Protein AF-A0A3P3VV43-F1 (afdb_monomer)

Foldseek 3Di:
DDAPCNPPLNVQVVVVLVPDDPVVNVLVCVQCVPPDPVLSNCVRPVVLVVLCRAFFVHSDPVVSVLSVVCPQLQVVLLVQLLCLLVVLVVVVVVVDDLLVSLQVLLVSLLVSLVVSLVVDDPLVLVLQLVLQCVVDVVVVQDHSSHGDPVSQQVVQDDPNDGDSVVSSVVSSGDCDGLLSVLVSSCVRVNDVCVVVCVRGVNCPPPD

Solvent-accessible surface area (backbone atoms only — not comparable to full-atom values): 11284 Å² total; per-residue (Å²): 132,86,55,82,52,71,41,78,92,30,50,68,44,40,54,57,50,70,70,43,55,75,67,59,34,50,50,50,51,64,60,47,67,82,58,50,72,67,55,56,48,43,35,51,73,68,54,37,51,58,39,35,70,59,49,35,62,64,70,49,64,67,60,44,52,52,50,60,73,61,56,61,59,60,58,54,50,37,54,56,27,44,50,41,46,56,53,47,53,52,41,48,76,71,70,52,52,57,64,60,44,20,53,53,37,34,51,49,39,40,50,56,44,49,64,54,50,75,76,42,58,66,78,61,42,52,55,51,30,53,57,21,29,66,71,10,34,79,68,69,22,36,33,58,78,32,65,35,66,70,19,48,50,63,72,42,40,56,97,89,46,68,46,32,66,56,44,41,54,56,32,24,51,58,70,61,58,63,39,50,43,30,31,54,49,32,77,74,69,35,78,83,44,46,69,60,28,55,33,44,54,16,49,88,67,60,129

Sequence (207 aa):
MSSKLDNVVYVTLKGKVNQLDNVLRSQFLDDFANASDDVLKKLQNDNLFDVWKNDIRSSNIDELIEFKSKGNLRSDYVNTVDAIGNKAIELQGLGKTDAEIAEVVSNLRRQTTIDFKIATPDDMLDLIFEFNDIRYTQTGLGDKWGLTWQGALKKYTTNGVTDYQKIIQVSSTPLGDKQRLGKALYDLLGTKTLPVLQKYRMTSLIN

Nearest PDB structures (foldseek):
  7w78-assembly1_B  TM=2.581E-01  e=3.056E+00  Corynebacterium diphtheriae NCTC 13129

Organism: NCBI:txid2488728

Secondary structure (DSSP, 8-state):
---GGGSGGGHHHHHHHHTS-HHHHHHHHHHTTT--HHHHHHHHHSSHHHHHHHT---S-HHHHHHHHHT--HHHHHHHHHHHHHHHHHHHHHTT--HHHHHHHHHHHHHHHHHHHHHTS-HHHHHHHHHHHIIIIITTTSEETTEE-HHHHHHHHEETTEE-HHHHHHHHT----SHHHHHHHHHHHH-GGGHHHHHHTT--TT--
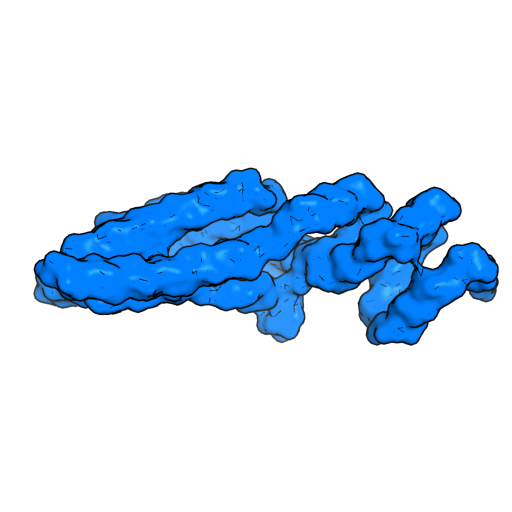
pLDDT: mean 94.14, std 5.67, range [45.38, 98.69]

Radius of gyration: 21.6 Å; Cα contacts (8 Å, |Δi|>4): 218; chains: 1; bounding box: 48×35×64 Å

Structure (mmCIF, N/CA/C/O backbone):
data_AF-A0A3P3VV43-F1
#
_entry.id   AF-A0A3P3VV43-F1
#
loop_
_atom_site.group_PDB
_atom_site.id
_atom_site.type_symbol
_atom_site.label_atom_id
_atom_site.label_alt_id
_atom_site.label_comp_id
_atom_site.label_asym_id
_atom_site.label_entity_id
_atom_site.label_seq_id
_atom_site.pdbx_PDB_ins_code
_atom_site.Cartn_x
_atom_site.Cartn_y
_atom_site.Cartn_z
_atom_site.occupancy
_atom_site.B_iso_or_equiv
_atom_site.auth_seq_id
_atom_site.auth_comp_id
_atom_site.auth_asym_id
_atom_site.auth_atom_id
_atom_site.pdbx_PDB_model_num
ATOM 1 N N . MET A 1 1 ? 15.115 2.250 -38.451 1.00 45.38 1 MET A N 1
ATOM 2 C CA . MET A 1 1 ? 16.307 1.986 -37.616 1.00 45.38 1 MET A CA 1
ATOM 3 C C . MET A 1 1 ? 16.144 0.614 -36.997 1.00 45.38 1 MET A C 1
ATOM 5 O O . MET A 1 1 ? 15.051 0.329 -36.525 1.00 45.38 1 MET A O 1
ATOM 9 N N . SER A 1 2 ? 17.173 -0.230 -37.056 1.00 58.81 2 SER A N 1
ATOM 10 C CA . SER A 1 2 ? 17.167 -1.512 -36.345 1.00 58.81 2 SER A CA 1
ATOM 11 C C . SER A 1 2 ? 17.336 -1.237 -34.851 1.00 58.81 2 SER A C 1
ATOM 13 O O . SER A 1 2 ? 18.205 -0.456 -34.464 1.00 58.81 2 SER A O 1
ATOM 15 N N . SER A 1 3 ? 16.463 -1.807 -34.025 1.00 75.50 3 SER A N 1
ATOM 16 C CA . SER A 1 3 ? 16.583 -1.728 -32.569 1.00 75.50 3 SER A CA 1
ATOM 17 C C . SER A 1 3 ? 17.766 -2.583 -32.118 1.00 75.50 3 SER A C 1
ATOM 19 O O . SER A 1 3 ? 17.999 -3.645 -32.688 1.00 75.50 3 SER A O 1
ATOM 21 N N . LYS A 1 4 ? 18.469 -2.200 -31.042 1.00 81.81 4 LYS A N 1
ATOM 22 C CA . LYS A 1 4 ? 19.454 -3.092 -30.394 1.00 81.81 4 LYS A CA 1
ATOM 23 C C . LYS A 1 4 ? 18.854 -4.463 -30.044 1.00 81.81 4 LYS A C 1
ATOM 25 O O . LYS A 1 4 ? 19.559 -5.466 -30.078 1.00 81.81 4 LYS A O 1
ATOM 30 N N . LEU A 1 5 ? 17.545 -4.517 -29.785 1.00 87.19 5 LEU A N 1
ATOM 31 C CA . LEU A 1 5 ? 16.799 -5.752 -29.529 1.00 87.19 5 LEU A CA 1
ATOM 32 C C . LEU A 1 5 ? 16.700 -6.680 -30.753 1.00 87.19 5 LEU A C 1
ATOM 34 O O . LEU A 1 5 ? 16.341 -7.842 -30.594 1.00 87.19 5 LEU A O 1
ATOM 38 N N . ASP A 1 6 ? 16.994 -6.199 -31.966 1.00 84.56 6 ASP A N 1
ATOM 39 C CA . ASP A 1 6 ? 17.007 -7.022 -33.182 1.00 84.56 6 ASP A CA 1
ATOM 40 C C . ASP A 1 6 ? 18.209 -7.975 -33.240 1.00 84.56 6 ASP A C 1
ATOM 42 O O . ASP A 1 6 ? 18.220 -8.890 -34.064 1.00 84.56 6 ASP A O 1
ATOM 46 N N . ASN A 1 7 ? 19.197 -7.805 -32.354 1.00 85.69 7 ASN A N 1
ATOM 47 C CA . ASN A 1 7 ? 20.288 -8.756 -32.196 1.00 85.69 7 ASN A CA 1
ATOM 48 C C . ASN A 1 7 ? 19.756 -10.109 -31.680 1.00 85.69 7 ASN A C 1
ATOM 50 O O . ASN A 1 7 ? 18.987 -10.167 -30.719 1.00 85.69 7 ASN A O 1
ATOM 54 N N . VAL A 1 8 ? 20.212 -11.209 -32.293 1.00 84.31 8 VAL A N 1
ATOM 55 C CA . VAL A 1 8 ? 19.797 -12.588 -31.977 1.00 84.31 8 VAL A CA 1
ATOM 56 C C . VAL A 1 8 ? 20.000 -12.971 -30.503 1.00 84.31 8 VAL A C 1
ATOM 58 O O . VAL A 1 8 ? 19.278 -13.811 -29.973 1.00 84.31 8 VAL A O 1
ATOM 61 N N . VAL A 1 9 ? 20.938 -12.324 -29.808 1.00 88.12 9 VAL A N 1
ATOM 62 C CA . VAL A 1 9 ? 21.202 -12.562 -28.379 1.00 88.12 9 VAL A CA 1
ATOM 63 C C . VAL A 1 9 ? 20.033 -12.101 -27.485 1.00 88.12 9 VAL A C 1
ATOM 65 O O . VAL A 1 9 ? 19.871 -12.610 -26.374 1.00 88.12 9 VAL A O 1
ATOM 68 N N . TYR A 1 10 ? 19.175 -11.197 -27.976 1.00 90.12 10 TYR A N 1
ATOM 69 C CA . TYR A 1 10 ? 18.049 -10.610 -27.236 1.00 90.12 10 TYR A CA 1
ATOM 70 C C . TYR A 1 10 ? 16.671 -11.106 -27.687 1.00 90.12 10 TYR A C 1
ATOM 72 O O . TYR A 1 10 ? 15.663 -10.451 -27.418 1.00 90.12 10 TYR A O 1
ATOM 80 N N . VAL A 1 11 ? 16.591 -12.255 -28.369 1.00 89.50 11 VAL A N 1
ATOM 81 C CA . VAL A 1 11 ? 15.324 -12.790 -28.906 1.00 89.50 11 VAL A CA 1
ATOM 82 C C . VAL A 1 11 ? 14.250 -12.944 -27.824 1.00 89.50 11 VAL A C 1
ATOM 84 O O . VAL A 1 11 ? 13.100 -12.571 -28.059 1.00 89.50 11 VAL A O 1
ATOM 87 N N . THR A 1 12 ? 14.607 -13.420 -26.627 1.00 90.75 12 THR A N 1
ATOM 88 C CA . THR A 1 12 ? 13.648 -13.587 -25.521 1.00 90.75 12 THR A CA 1
ATOM 89 C C . THR A 1 12 ? 13.141 -12.237 -25.015 1.00 90.75 12 THR A C 1
ATOM 91 O O . THR A 1 12 ? 11.931 -12.046 -24.879 1.00 90.75 12 THR A O 1
ATOM 94 N N . LEU A 1 13 ? 14.039 -11.274 -24.783 1.00 92.94 13 LEU A N 1
ATOM 95 C CA . LEU A 1 13 ? 13.666 -9.928 -24.345 1.00 92.94 13 LEU A CA 1
ATOM 96 C C . LEU A 1 13 ? 12.813 -9.214 -25.401 1.00 92.94 13 LEU A C 1
ATOM 98 O O . LEU A 1 13 ? 11.766 -8.663 -25.072 1.00 92.94 13 LEU A O 1
ATOM 102 N N . LYS A 1 14 ? 13.198 -9.291 -26.680 1.00 93.19 14 LYS A N 1
ATOM 103 C CA . LYS A 1 14 ? 12.417 -8.759 -27.805 1.00 93.19 14 LYS A CA 1
ATOM 104 C C . LYS A 1 14 ? 11.024 -9.383 -27.869 1.00 93.19 14 LYS A C 1
ATOM 106 O O . LYS A 1 14 ? 10.047 -8.664 -28.070 1.00 93.19 14 LYS A O 1
ATOM 111 N N . GLY A 1 15 ? 10.924 -10.698 -27.671 1.00 93.25 15 GLY A N 1
ATOM 112 C CA . GLY A 1 15 ? 9.650 -11.409 -27.588 1.00 93.25 15 GLY A CA 1
ATOM 113 C C . GLY A 1 15 ? 8.742 -10.833 -26.501 1.00 93.25 15 GLY A C 1
ATOM 114 O O . GLY A 1 15 ? 7.600 -10.480 -26.792 1.00 93.25 15 GLY A O 1
ATOM 115 N N . LYS A 1 16 ? 9.269 -10.648 -25.283 1.00 94.81 16 LYS A N 1
ATOM 116 C CA . LYS A 1 16 ? 8.532 -10.037 -24.165 1.00 94.81 16 LYS A CA 1
ATOM 117 C C . LYS A 1 16 ? 8.111 -8.588 -24.454 1.00 94.81 16 LYS A C 1
ATOM 119 O O . LYS A 1 16 ? 6.967 -8.223 -24.200 1.00 94.81 16 LYS A O 1
ATOM 124 N N . VAL A 1 17 ? 8.997 -7.771 -25.029 1.00 94.69 17 VAL A N 1
ATOM 125 C CA . VAL A 1 17 ? 8.708 -6.367 -25.387 1.00 94.69 17 VAL A CA 1
ATOM 126 C C . VAL A 1 17 ? 7.611 -6.266 -26.450 1.00 94.69 17 VAL A C 1
ATOM 128 O O . VAL A 1 17 ? 6.751 -5.394 -26.367 1.00 94.69 17 VAL A O 1
ATOM 131 N N . ASN A 1 18 ? 7.596 -7.170 -27.431 1.00 94.12 18 ASN A N 1
ATOM 132 C CA . ASN A 1 18 ? 6.575 -7.185 -28.482 1.00 94.12 18 ASN A CA 1
ATOM 133 C C . ASN A 1 18 ? 5.175 -7.569 -27.976 1.00 94.12 18 ASN A C 1
ATOM 135 O O . ASN A 1 18 ? 4.200 -7.314 -28.676 1.00 94.12 18 ASN A O 1
ATOM 139 N N . GLN A 1 19 ? 5.074 -8.172 -26.789 1.00 95.38 19 GLN A N 1
ATOM 140 C CA . GLN A 1 19 ? 3.803 -8.508 -26.137 1.00 95.38 19 GLN A CA 1
ATOM 141 C C . GLN A 1 19 ? 3.255 -7.370 -25.261 1.00 95.38 19 GLN A C 1
ATOM 143 O O . GLN A 1 19 ? 2.167 -7.503 -24.703 1.00 95.38 19 GLN A O 1
ATOM 148 N N . LEU A 1 20 ? 4.002 -6.275 -25.086 1.00 95.44 20 LEU A N 1
ATOM 149 C CA . LEU A 1 20 ? 3.524 -5.104 -24.354 1.00 95.44 20 LEU A CA 1
ATOM 150 C C . LEU A 1 20 ? 2.473 -4.344 -25.171 1.00 95.44 20 LEU A C 1
ATOM 152 O O . LEU A 1 20 ? 2.555 -4.275 -26.399 1.00 95.44 20 LEU A O 1
ATOM 156 N N . ASP A 1 21 ? 1.524 -3.715 -24.477 1.00 95.25 21 ASP A N 1
ATOM 157 C CA . ASP A 1 21 ? 0.682 -2.689 -25.090 1.00 95.25 21 ASP A CA 1
ATOM 158 C C . ASP A 1 21 ? 1.521 -1.476 -25.535 1.00 95.25 21 ASP A C 1
ATOM 160 O O . ASP A 1 21 ? 2.690 -1.327 -25.170 1.00 95.25 21 ASP A O 1
ATOM 164 N N . ASN A 1 22 ? 0.924 -0.587 -26.331 1.00 94.69 22 ASN A N 1
ATOM 165 C CA . ASN A 1 22 ? 1.636 0.562 -26.895 1.00 94.69 22 ASN A CA 1
ATOM 166 C C . ASN A 1 22 ? 2.236 1.490 -25.826 1.00 94.69 22 ASN A C 1
ATOM 168 O O . ASN A 1 22 ? 3.306 2.056 -26.050 1.00 94.69 22 ASN A O 1
ATOM 172 N N . VAL A 1 23 ? 1.574 1.639 -24.674 1.00 91.88 23 VAL A N 1
ATOM 173 C CA . VAL A 1 23 ? 2.017 2.535 -23.601 1.00 91.88 23 VAL A CA 1
ATOM 174 C C . VAL A 1 23 ? 3.253 1.954 -22.927 1.00 91.88 23 VAL A C 1
ATOM 176 O O . VAL A 1 23 ? 4.295 2.607 -22.879 1.00 91.88 23 VAL A O 1
ATOM 179 N N . LEU A 1 24 ? 3.171 0.710 -22.457 1.00 94.19 24 LEU A N 1
ATOM 180 C CA . LEU A 1 24 ? 4.295 0.032 -21.819 1.00 94.19 24 LEU A CA 1
ATOM 181 C C . LEU A 1 24 ? 5.449 -0.166 -22.800 1.00 94.19 24 LEU A C 1
ATOM 183 O O . LEU A 1 24 ? 6.605 0.014 -22.429 1.00 94.19 24 LEU A O 1
ATOM 187 N N . ARG A 1 25 ? 5.163 -0.480 -24.065 1.00 95.69 25 ARG A N 1
ATOM 188 C CA . ARG A 1 25 ? 6.204 -0.629 -25.081 1.00 95.69 25 ARG A CA 1
ATOM 189 C C . ARG A 1 25 ? 6.976 0.669 -25.293 1.00 95.69 25 ARG A C 1
ATOM 191 O O . ARG A 1 25 ? 8.201 0.617 -25.324 1.00 95.69 25 ARG A O 1
ATOM 198 N N . SER A 1 26 ? 6.289 1.809 -25.410 1.00 94.69 26 SER A N 1
ATOM 199 C CA . SER A 1 26 ? 6.957 3.112 -25.532 1.00 94.69 26 SER A CA 1
ATOM 200 C C . SER A 1 26 ? 7.837 3.384 -24.317 1.00 94.69 26 SER A C 1
ATOM 202 O O . SER A 1 26 ? 9.017 3.667 -24.473 1.00 94.69 26 SER A O 1
ATOM 204 N N . GLN A 1 27 ? 7.297 3.189 -23.110 1.00 94.94 27 GLN A N 1
ATOM 205 C CA . GLN A 1 27 ? 8.053 3.386 -21.873 1.00 94.94 27 GLN A CA 1
ATOM 206 C C . GLN A 1 27 ? 9.301 2.506 -21.812 1.00 94.94 27 GLN A C 1
ATOM 208 O O . GLN A 1 27 ? 10.357 2.992 -21.436 1.00 94.94 27 GLN A O 1
ATOM 213 N N . PHE A 1 28 ? 9.205 1.232 -22.205 1.00 96.25 28 PHE A N 1
ATOM 214 C CA . PHE A 1 28 ? 10.363 0.339 -22.230 1.00 96.25 28 PHE A CA 1
ATOM 215 C C . PHE A 1 28 ? 11.447 0.851 -23.180 1.00 96.25 28 PHE A C 1
ATOM 217 O O . PHE A 1 28 ? 12.628 0.866 -22.838 1.00 96.25 28 PHE A O 1
ATOM 224 N N . LEU A 1 29 ? 11.047 1.239 -24.394 1.00 94.38 29 LEU A N 1
ATOM 225 C CA . LEU A 1 29 ? 11.978 1.715 -25.411 1.00 94.38 29 LEU A CA 1
ATOM 226 C C . LEU A 1 29 ? 12.650 3.023 -24.989 1.00 94.38 29 LEU A C 1
ATOM 228 O O . LEU A 1 29 ? 13.838 3.178 -25.252 1.00 94.38 29 LEU A O 1
ATOM 232 N N . ASP A 1 30 ? 11.925 3.903 -24.301 1.00 94.50 30 ASP A N 1
ATOM 233 C CA . ASP A 1 30 ? 12.466 5.148 -23.756 1.00 94.50 30 ASP A CA 1
ATOM 234 C C . ASP A 1 30 ? 13.424 4.874 -22.585 1.00 94.50 30 ASP A C 1
ATOM 236 O O . ASP A 1 30 ? 14.562 5.346 -22.590 1.00 94.50 30 ASP A O 1
ATOM 240 N N . ASP A 1 31 ? 13.001 4.057 -21.614 1.00 95.06 31 ASP A N 1
ATOM 241 C CA . ASP A 1 31 ? 13.770 3.741 -20.404 1.00 95.06 31 ASP A CA 1
ATOM 242 C C . ASP A 1 31 ? 15.108 3.048 -20.745 1.00 95.06 31 ASP A C 1
ATOM 244 O O . ASP A 1 31 ? 16.122 3.286 -20.086 1.00 95.06 31 ASP A O 1
ATOM 248 N N . PHE A 1 32 ? 15.135 2.219 -21.797 1.00 94.44 32 PHE A N 1
ATOM 249 C CA . PHE A 1 32 ? 16.303 1.419 -22.191 1.00 94.44 32 PHE A CA 1
ATOM 250 C C . PHE A 1 32 ? 16.923 1.812 -23.542 1.00 94.44 32 PHE A C 1
ATOM 252 O O . PHE A 1 32 ? 17.750 1.062 -24.068 1.00 94.44 32 PHE A O 1
ATOM 259 N N . ALA A 1 33 ? 16.602 2.992 -24.090 1.00 91.81 33 ALA A N 1
ATOM 260 C CA . ALA A 1 33 ? 17.102 3.460 -25.393 1.00 91.81 33 ALA A CA 1
ATOM 261 C C . ALA A 1 33 ? 18.636 3.372 -25.522 1.00 91.81 33 ALA A C 1
ATOM 263 O O . ALA A 1 33 ? 19.170 2.965 -26.556 1.00 91.81 33 ALA A O 1
ATOM 264 N N . ASN A 1 34 ? 19.342 3.707 -24.437 1.00 89.38 34 ASN A N 1
ATOM 265 C CA . ASN A 1 34 ? 20.803 3.749 -24.368 1.00 89.38 34 ASN A CA 1
ATOM 266 C C . ASN A 1 34 ? 21.405 2.637 -23.498 1.00 89.38 34 ASN A C 1
ATOM 268 O O . ASN A 1 34 ? 22.576 2.715 -23.128 1.00 89.38 34 ASN A O 1
ATOM 272 N N . ALA A 1 35 ? 20.631 1.598 -23.168 1.00 92.44 35 ALA A N 1
ATOM 273 C CA . ALA A 1 35 ? 21.111 0.499 -22.340 1.00 92.44 35 ALA A CA 1
ATOM 274 C C . ALA A 1 35 ? 22.348 -0.181 -22.957 1.00 92.44 35 ALA A C 1
ATOM 276 O O . ALA A 1 35 ? 22.466 -0.330 -24.184 1.00 92.44 35 ALA A O 1
ATOM 277 N N . SER A 1 36 ? 23.279 -0.589 -22.093 1.00 92.31 36 SER A N 1
ATOM 278 C CA . SER A 1 36 ? 24.417 -1.416 -22.489 1.00 92.31 36 SER A CA 1
ATOM 279 C C . SER A 1 36 ? 23.974 -2.855 -22.751 1.00 92.31 36 SER A C 1
ATOM 281 O O . SER A 1 36 ? 22.926 -3.305 -22.280 1.00 92.31 36 SER A O 1
ATOM 283 N N . ASP A 1 37 ? 24.803 -3.602 -23.473 1.00 91.19 37 ASP A N 1
ATOM 284 C CA . ASP A 1 37 ? 24.526 -5.004 -23.774 1.00 91.19 37 ASP A CA 1
ATOM 285 C C . ASP A 1 37 ? 24.388 -5.858 -22.506 1.00 91.19 37 ASP A C 1
ATOM 287 O O . ASP A 1 37 ? 23.578 -6.787 -22.474 1.00 91.19 37 ASP A O 1
ATOM 291 N N . ASP A 1 38 ? 25.134 -5.522 -21.452 1.00 91.25 38 ASP A N 1
ATOM 292 C CA . ASP A 1 38 ? 25.083 -6.208 -20.160 1.00 91.25 38 ASP A CA 1
ATOM 293 C C . ASP A 1 38 ? 23.783 -5.921 -19.400 1.00 91.25 38 ASP A C 1
ATOM 295 O O . ASP A 1 38 ? 23.209 -6.835 -18.808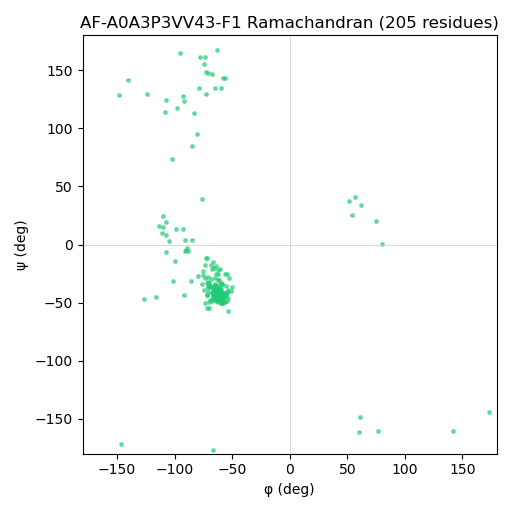 1.00 91.25 38 ASP A O 1
ATOM 299 N N . VAL A 1 39 ? 23.263 -4.690 -19.476 1.00 93.06 39 VAL A N 1
ATOM 300 C CA . VAL A 1 39 ? 21.940 -4.337 -18.930 1.00 93.06 39 VAL A CA 1
ATOM 301 C C . VAL A 1 39 ? 20.848 -5.152 -19.624 1.00 93.06 39 VAL A C 1
ATOM 303 O O . VAL A 1 39 ? 20.025 -5.779 -18.957 1.00 93.06 39 VAL A O 1
ATOM 306 N N . LEU A 1 40 ? 20.871 -5.215 -20.959 1.00 92.94 40 LEU A N 1
ATOM 307 C CA . LEU A 1 40 ? 19.893 -5.987 -21.734 1.00 92.94 40 LEU A CA 1
ATOM 308 C C . LEU A 1 40 ? 19.988 -7.497 -21.453 1.00 92.94 40 LEU A C 1
ATOM 310 O O . LEU A 1 40 ? 18.960 -8.169 -21.345 1.00 92.94 40 LEU A O 1
ATOM 314 N N . LYS A 1 41 ? 21.202 -8.038 -21.267 1.00 91.12 41 LYS A N 1
ATOM 315 C CA . LYS A 1 41 ? 21.402 -9.440 -20.857 1.00 91.12 41 LYS A CA 1
ATOM 316 C C . LYS A 1 41 ? 20.805 -9.714 -19.477 1.00 91.12 41 LYS A C 1
ATOM 318 O O . LYS A 1 41 ? 20.094 -10.704 -19.329 1.00 91.12 41 LYS A O 1
ATOM 323 N N . LYS A 1 42 ? 21.041 -8.844 -18.489 1.00 92.31 42 LYS A N 1
ATOM 324 C CA . LYS A 1 42 ? 20.463 -8.991 -17.141 1.00 92.31 42 LYS A CA 1
ATOM 325 C C . LYS A 1 42 ? 18.935 -8.903 -17.158 1.00 92.31 42 LYS A C 1
ATOM 327 O O . LYS A 1 42 ? 18.273 -9.738 -16.550 1.00 92.31 42 LYS A O 1
ATOM 332 N N . LEU A 1 43 ? 18.355 -7.970 -17.921 1.00 93.12 43 LEU A N 1
ATOM 333 C CA . LEU A 1 43 ? 16.895 -7.878 -18.097 1.00 93.12 43 LEU A CA 1
ATOM 334 C C . LEU A 1 43 ? 16.272 -9.189 -18.581 1.00 93.12 43 LEU A C 1
ATOM 336 O O . LEU A 1 43 ? 15.211 -9.587 -18.095 1.00 93.12 43 LEU A O 1
ATOM 340 N N . GLN A 1 44 ? 16.940 -9.846 -19.530 1.00 90.62 44 GLN A N 1
ATOM 341 C CA . GLN A 1 44 ? 16.503 -11.113 -20.096 1.00 90.62 44 GLN A CA 1
ATOM 342 C C . GLN A 1 44 ? 16.698 -12.287 -19.131 1.00 90.62 44 GLN A C 1
ATOM 344 O O . GLN A 1 44 ? 15.771 -13.068 -18.924 1.00 90.62 44 GLN A O 1
ATOM 349 N N . ASN A 1 45 ? 17.900 -12.424 -18.573 1.00 87.25 45 ASN A N 1
ATOM 350 C CA . ASN A 1 45 ? 18.332 -13.642 -17.889 1.00 87.25 45 ASN A CA 1
ATOM 351 C C . ASN A 1 45 ? 17.906 -13.674 -16.416 1.00 87.25 45 ASN A C 1
ATOM 353 O O . ASN A 1 45 ? 17.584 -14.738 -15.895 1.00 87.25 45 ASN A O 1
ATOM 357 N N . ASP A 1 46 ? 17.820 -12.510 -15.770 1.00 86.69 46 ASP A N 1
ATOM 358 C CA . ASP A 1 46 ? 17.538 -12.407 -14.335 1.00 86.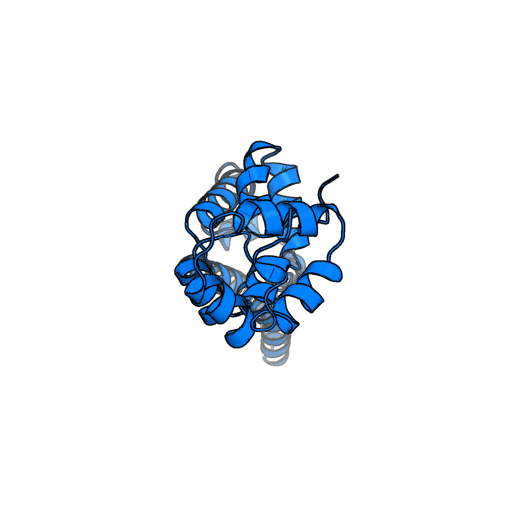69 46 ASP A CA 1
ATOM 359 C C . ASP A 1 46 ? 16.056 -12.098 -14.066 1.00 86.69 46 ASP A C 1
ATOM 361 O O . ASP A 1 46 ? 15.671 -11.734 -12.956 1.00 86.69 46 ASP A O 1
ATOM 365 N N . ASN A 1 47 ? 15.198 -12.241 -15.078 1.00 84.38 47 ASN A N 1
ATOM 366 C CA . ASN A 1 47 ? 13.770 -11.919 -15.041 1.00 84.38 47 ASN A CA 1
ATOM 367 C C . ASN A 1 47 ? 13.436 -10.482 -14.581 1.00 84.38 47 ASN A C 1
ATOM 369 O O . ASN A 1 47 ? 12.345 -10.226 -14.072 1.00 84.38 47 ASN A O 1
ATOM 373 N N . LEU A 1 48 ? 14.356 -9.529 -14.761 1.00 94.81 48 LEU A N 1
ATOM 374 C CA . LEU A 1 48 ? 14.153 -8.139 -14.328 1.00 94.81 48 LEU A CA 1
ATOM 375 C C . LEU A 1 48 ? 13.160 -7.384 -15.223 1.00 94.81 48 LEU A C 1
ATOM 377 O O . LEU A 1 48 ? 12.594 -6.383 -14.793 1.00 94.81 48 LEU A O 1
ATOM 381 N N . PHE A 1 49 ? 12.879 -7.882 -16.433 1.00 95.31 49 PHE A N 1
ATOM 382 C CA . PHE A 1 49 ? 11.801 -7.346 -17.269 1.00 95.31 49 PHE A CA 1
ATOM 383 C C . PHE A 1 49 ? 10.436 -7.387 -16.564 1.00 95.31 49 PHE A C 1
ATOM 385 O O 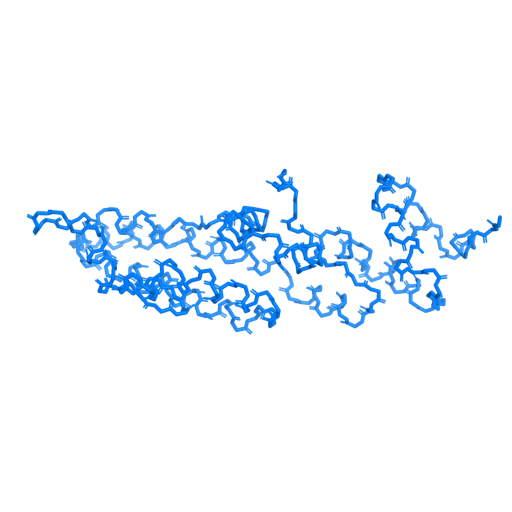. PHE A 1 49 ? 9.682 -6.418 -16.631 1.00 95.31 49 PHE A O 1
ATOM 392 N N . ASP A 1 50 ? 10.111 -8.488 -15.879 1.00 93.62 50 ASP A N 1
ATOM 393 C CA . ASP A 1 50 ? 8.808 -8.630 -15.220 1.00 93.62 50 ASP A CA 1
ATOM 394 C C . ASP A 1 50 ? 8.702 -7.683 -14.014 1.00 93.62 50 ASP A C 1
ATOM 396 O O . ASP A 1 50 ? 7.641 -7.104 -13.786 1.00 93.62 50 ASP A O 1
ATOM 400 N N . VAL A 1 51 ? 9.818 -7.459 -13.309 1.00 94.31 51 VAL A N 1
ATOM 401 C CA . VAL A 1 51 ? 9.931 -6.471 -12.223 1.00 94.31 51 VAL A CA 1
ATOM 402 C C . VAL A 1 51 ? 9.714 -5.059 -12.768 1.00 94.31 51 VAL A C 1
ATOM 404 O O . VAL A 1 51 ? 8.891 -4.313 -12.239 1.00 94.31 51 VAL A O 1
ATOM 407 N N . TRP A 1 52 ? 10.375 -4.711 -13.879 1.00 96.56 52 TRP A N 1
ATOM 408 C CA . TRP A 1 52 ? 10.198 -3.411 -14.536 1.00 96.56 52 TRP A CA 1
ATOM 409 C C . TRP A 1 52 ? 8.741 -3.168 -14.974 1.00 96.56 52 TRP A C 1
ATOM 411 O O . TRP A 1 52 ? 8.176 -2.071 -14.842 1.00 96.56 52 TRP A O 1
ATOM 421 N N . LYS A 1 53 ? 8.121 -4.216 -15.525 1.00 95.00 53 LYS A N 1
ATOM 422 C CA . LYS A 1 53 ? 6.764 -4.166 -16.066 1.00 95.00 53 LYS A CA 1
ATOM 423 C C . LYS A 1 53 ? 5.733 -4.006 -14.956 1.00 95.00 53 LYS A C 1
ATOM 425 O O . LYS A 1 53 ? 4.829 -3.182 -15.082 1.00 95.00 53 LYS A O 1
ATOM 430 N N . ASN A 1 54 ? 5.850 -4.810 -13.903 1.00 92.06 54 ASN A N 1
ATOM 431 C CA . ASN A 1 54 ? 4.776 -4.980 -12.936 1.00 92.06 54 ASN A CA 1
ATOM 432 C C . ASN A 1 54 ? 4.998 -4.193 -11.651 1.00 92.06 54 ASN A C 1
ATOM 434 O O . ASN A 1 54 ? 4.003 -3.771 -11.070 1.00 92.06 54 ASN A O 1
ATOM 438 N N . ASP A 1 55 ? 6.237 -3.978 -11.206 1.00 91.56 55 ASP A N 1
ATOM 439 C CA . ASP A 1 55 ? 6.529 -3.550 -9.831 1.00 91.56 55 ASP A CA 1
ATOM 440 C C . ASP A 1 55 ? 7.167 -2.172 -9.729 1.00 91.56 55 ASP A C 1
ATOM 442 O O . ASP A 1 55 ? 6.712 -1.363 -8.922 1.00 91.56 55 ASP A O 1
ATOM 446 N N . ILE A 1 56 ? 8.162 -1.875 -10.564 1.00 94.19 56 ILE A N 1
ATOM 447 C CA . ILE A 1 56 ? 8.825 -0.571 -10.555 1.00 94.19 56 ILE A CA 1
ATOM 448 C C . ILE A 1 56 ? 9.316 -0.169 -11.946 1.00 94.19 56 ILE A C 1
ATOM 450 O O . ILE A 1 56 ? 10.053 -0.893 -12.597 1.00 94.19 56 ILE A O 1
ATOM 454 N N . ARG A 1 57 ? 8.973 1.032 -12.407 1.00 95.62 57 ARG A N 1
ATOM 455 C CA . ARG A 1 57 ? 9.544 1.627 -13.615 1.00 95.62 57 ARG A CA 1
ATOM 456 C C . ARG A 1 57 ? 10.911 2.237 -13.298 1.00 95.62 57 ARG A C 1
ATOM 458 O O . ARG A 1 57 ? 10.989 3.386 -12.873 1.00 95.62 57 ARG A O 1
ATOM 465 N N . SER A 1 58 ? 11.975 1.474 -13.533 1.00 94.81 58 SER A N 1
ATOM 466 C CA . SER A 1 58 ? 13.358 1.951 -13.434 1.00 94.81 58 SER A CA 1
ATOM 467 C C . SER A 1 58 ? 14.235 1.375 -14.541 1.00 94.81 58 SER A C 1
ATOM 469 O O . SER A 1 58 ? 14.108 0.204 -14.898 1.00 94.81 58 SER A O 1
ATOM 471 N N . SER A 1 59 ? 15.144 2.194 -15.069 1.00 94.19 59 SER A N 1
ATOM 472 C CA . SER A 1 59 ? 16.216 1.749 -15.964 1.00 94.19 59 SER A CA 1
ATOM 473 C C . SER A 1 59 ? 17.497 1.362 -15.214 1.00 94.19 59 SER A C 1
ATOM 475 O O . SER A 1 59 ? 18.438 0.849 -15.824 1.00 94.19 59 SER A O 1
ATOM 477 N N . ASN A 1 60 ? 17.537 1.562 -13.890 1.00 94.88 60 ASN A N 1
ATOM 478 C CA . ASN A 1 60 ? 18.645 1.154 -13.038 1.00 94.88 60 ASN A CA 1
ATOM 479 C C . ASN A 1 60 ? 18.508 -0.328 -12.655 1.00 94.88 60 ASN A C 1
ATOM 481 O O . ASN A 1 60 ? 17.610 -0.716 -11.911 1.00 94.88 60 ASN A O 1
ATOM 485 N N . ILE A 1 61 ? 19.433 -1.156 -13.141 1.00 94.69 61 ILE A N 1
ATOM 486 C CA . ILE A 1 61 ? 19.450 -2.596 -12.868 1.00 94.69 61 ILE A CA 1
ATOM 487 C C . ILE A 1 61 ? 19.553 -2.916 -11.377 1.00 94.69 61 ILE A C 1
ATOM 489 O O . ILE A 1 61 ? 18.904 -3.860 -10.931 1.00 94.69 61 ILE A O 1
ATOM 493 N N . ASP A 1 62 ? 20.334 -2.157 -10.613 1.00 94.44 62 ASP A N 1
ATOM 494 C CA . ASP A 1 62 ? 20.526 -2.445 -9.192 1.00 94.44 62 ASP A CA 1
ATOM 495 C C . ASP A 1 62 ? 19.232 -2.184 -8.409 1.00 94.44 62 ASP A C 1
ATOM 497 O O . ASP A 1 62 ? 18.864 -2.983 -7.552 1.00 94.44 62 ASP A O 1
ATOM 501 N N . GLU A 1 63 ? 18.469 -1.152 -8.790 1.00 93.12 63 GLU A N 1
ATOM 502 C CA . GLU A 1 63 ? 17.141 -0.881 -8.223 1.00 93.12 63 GLU A CA 1
ATOM 503 C C . GLU A 1 63 ? 16.145 -2.001 -8.576 1.00 93.12 63 GLU A C 1
ATOM 505 O O . GLU A 1 63 ? 15.383 -2.444 -7.718 1.00 93.12 63 GLU A O 1
ATOM 510 N N . LEU A 1 64 ? 16.181 -2.532 -9.808 1.00 95.06 64 LEU A N 1
ATOM 511 C CA . LEU A 1 64 ? 15.352 -3.686 -10.194 1.00 95.06 64 LEU A CA 1
ATOM 512 C C . LEU A 1 64 ? 15.723 -4.955 -9.407 1.00 95.06 64 LEU A C 1
ATOM 514 O O . LEU A 1 64 ? 14.837 -5.717 -9.017 1.00 95.06 64 LEU A O 1
ATOM 518 N N . ILE A 1 65 ? 17.016 -5.198 -9.173 1.00 94.25 65 ILE A N 1
ATOM 519 C CA . ILE A 1 65 ? 17.501 -6.337 -8.377 1.00 94.25 65 ILE A CA 1
ATOM 520 C C . ILE A 1 65 ? 17.069 -6.190 -6.916 1.00 94.25 65 ILE A C 1
ATOM 522 O O . ILE A 1 65 ? 16.588 -7.158 -6.323 1.00 94.25 65 ILE A O 1
ATOM 526 N N . GLU A 1 66 ? 17.203 -4.994 -6.343 1.00 91.69 66 GLU A N 1
ATOM 527 C CA . GLU A 1 66 ? 16.763 -4.703 -4.980 1.00 91.69 66 GLU A CA 1
ATOM 528 C C . GLU A 1 66 ? 15.249 -4.896 -4.831 1.00 91.69 66 GLU A C 1
ATOM 530 O O . GLU A 1 66 ? 14.790 -5.548 -3.894 1.00 91.69 66 GLU A O 1
ATOM 535 N N . PHE A 1 67 ? 14.453 -4.405 -5.782 1.00 91.12 67 PHE A N 1
ATOM 536 C CA . PHE A 1 67 ? 13.007 -4.626 -5.770 1.00 91.12 67 PHE A CA 1
ATOM 537 C C . PHE A 1 67 ? 12.646 -6.103 -5.851 1.00 91.12 67 PHE A C 1
ATOM 539 O O . PHE A 1 67 ? 11.791 -6.578 -5.105 1.00 91.12 67 PHE A O 1
ATOM 546 N N . LYS A 1 68 ? 13.335 -6.848 -6.718 1.00 92.19 68 LYS A N 1
ATOM 547 C CA . LYS A 1 68 ? 13.142 -8.292 -6.837 1.00 92.19 68 LYS A CA 1
ATOM 548 C C . LYS A 1 68 ? 13.447 -9.019 -5.524 1.00 92.19 68 LYS A C 1
ATOM 550 O O . LYS A 1 68 ? 12.724 -9.949 -5.175 1.00 92.19 68 LYS A O 1
ATOM 555 N N . SER A 1 69 ? 14.502 -8.625 -4.805 1.00 90.75 69 SER A N 1
ATOM 556 C CA . SER A 1 69 ? 14.916 -9.292 -3.562 1.00 90.75 69 SER A CA 1
ATOM 557 C C . SER A 1 69 ? 13.955 -9.038 -2.396 1.00 90.75 69 SER A C 1
ATOM 559 O O . SER A 1 69 ? 13.799 -9.911 -1.545 1.00 90.75 69 SER A O 1
ATOM 561 N N . LYS A 1 70 ? 13.260 -7.892 -2.394 1.00 86.31 70 LYS A N 1
ATOM 562 C CA . LYS A 1 70 ? 12.209 -7.560 -1.415 1.00 86.31 70 LYS A CA 1
ATOM 563 C C . LYS A 1 70 ? 10.912 -8.353 -1.611 1.00 86.31 70 LYS A C 1
ATOM 565 O O . LYS A 1 70 ? 10.051 -8.322 -0.734 1.00 86.31 70 LYS A O 1
ATOM 570 N N . GLY A 1 71 ? 10.754 -9.056 -2.734 1.00 86.75 71 GLY A N 1
ATOM 571 C CA . GLY A 1 71 ? 9.540 -9.808 -3.037 1.00 86.75 71 GLY A CA 1
ATOM 572 C C . GLY A 1 71 ? 8.302 -8.908 -3.124 1.00 86.75 71 GLY A C 1
ATOM 573 O O . GLY A 1 71 ? 8.379 -7.747 -3.526 1.00 86.75 71 GLY A O 1
ATOM 574 N N . ASN A 1 72 ? 7.134 -9.438 -2.753 1.00 87.00 72 ASN A N 1
ATOM 575 C CA . ASN A 1 72 ? 5.876 -8.694 -2.803 1.00 87.00 72 ASN A CA 1
ATOM 576 C C . ASN A 1 72 ? 5.459 -8.212 -1.407 1.00 87.00 72 ASN A C 1
ATOM 578 O O . ASN A 1 72 ? 4.482 -8.687 -0.823 1.00 87.00 72 ASN A O 1
ATOM 582 N N . LEU A 1 73 ? 6.181 -7.198 -0.920 1.00 89.38 73 LEU A N 1
ATOM 583 C CA . LEU A 1 73 ? 5.985 -6.593 0.401 1.00 89.38 73 LEU A CA 1
ATOM 584 C C . LEU A 1 73 ? 4.518 -6.215 0.683 1.00 89.38 73 LEU A C 1
ATOM 586 O O . LEU A 1 73 ? 4.037 -6.346 1.808 1.00 89.38 73 LEU A O 1
ATOM 590 N N . ARG A 1 74 ? 3.771 -5.753 -0.332 1.00 90.44 74 ARG A N 1
ATOM 591 C CA . ARG A 1 74 ? 2.360 -5.388 -0.149 1.00 90.44 74 ARG A CA 1
ATOM 592 C C . ARG A 1 74 ? 1.469 -6.610 0.052 1.00 90.44 74 ARG A C 1
ATOM 594 O O . ARG A 1 74 ? 0.591 -6.559 0.911 1.00 90.44 74 ARG A O 1
ATOM 601 N N . SER A 1 75 ? 1.651 -7.671 -0.728 1.00 91.19 75 SER A N 1
ATOM 602 C CA . SER A 1 75 ? 0.893 -8.910 -0.533 1.00 91.19 75 SER A CA 1
ATOM 603 C C . SER A 1 75 ? 1.204 -9.544 0.819 1.00 91.19 75 SER A C 1
ATOM 605 O O . SER A 1 75 ? 0.278 -9.960 1.510 1.00 91.19 75 SER A O 1
ATOM 607 N N . ASP A 1 76 ? 2.464 -9.516 1.248 1.00 93.25 76 ASP A N 1
ATOM 608 C CA . ASP A 1 76 ? 2.867 -10.012 2.566 1.00 93.25 76 ASP A CA 1
ATOM 609 C C . ASP A 1 76 ? 2.210 -9.207 3.698 1.00 93.25 76 ASP A C 1
ATOM 611 O O . ASP A 1 76 ? 1.697 -9.786 4.660 1.00 93.25 76 ASP A O 1
ATOM 615 N N . TYR A 1 77 ? 2.116 -7.880 3.549 1.00 94.00 77 TYR A N 1
ATOM 616 C CA . TYR A 1 77 ? 1.371 -7.029 4.481 1.00 94.00 77 TYR A CA 1
ATOM 617 C C . TYR A 1 77 ? -0.112 -7.407 4.528 1.00 94.00 77 TYR A C 1
ATOM 619 O O . TYR A 1 77 ? -0.675 -7.553 5.610 1.00 94.00 77 TYR A O 1
ATOM 627 N N . VAL A 1 78 ? -0.753 -7.546 3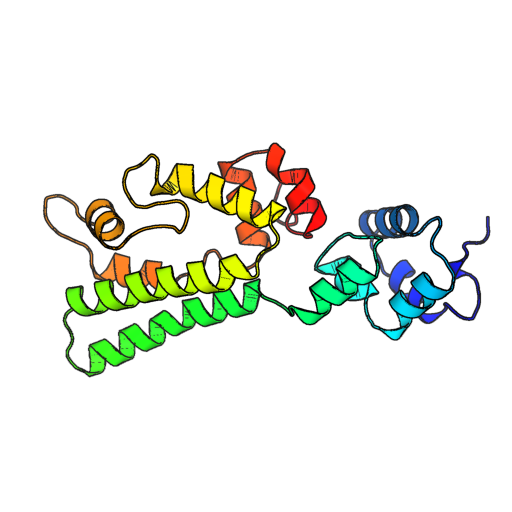.362 1.00 93.88 78 VAL A N 1
ATOM 628 C CA . VAL A 1 78 ? -2.181 -7.887 3.244 1.00 93.88 78 VAL A CA 1
ATOM 629 C C . VAL A 1 78 ? -2.465 -9.213 3.944 1.00 93.88 78 VAL A C 1
ATOM 631 O O . VAL A 1 78 ? -3.321 -9.250 4.820 1.00 93.88 78 VAL A O 1
ATOM 634 N N . ASN A 1 79 ? -1.676 -10.249 3.654 1.00 94.12 79 ASN A N 1
ATOM 635 C CA . ASN A 1 79 ? -1.815 -11.566 4.272 1.00 94.12 79 ASN A CA 1
ATOM 636 C C . ASN A 1 79 ? -1.617 -11.512 5.795 1.00 94.12 79 ASN A C 1
ATOM 638 O O . ASN A 1 79 ? -2.366 -12.137 6.545 1.00 94.12 79 ASN A O 1
ATOM 642 N N . THR A 1 80 ? -0.628 -10.744 6.263 1.00 95.56 80 THR A N 1
ATOM 643 C CA . THR A 1 80 ? -0.360 -10.579 7.701 1.00 95.56 80 THR A CA 1
ATOM 644 C C . THR A 1 80 ? -1.520 -9.882 8.408 1.00 95.56 80 THR A C 1
ATOM 646 O O . THR A 1 80 ? -1.916 -10.287 9.499 1.00 95.56 80 THR A O 1
ATOM 649 N N . VAL A 1 81 ? -2.096 -8.852 7.783 1.00 95.31 81 VAL A N 1
ATOM 650 C CA . VAL A 1 81 ? -3.273 -8.151 8.305 1.00 95.31 81 VAL A CA 1
ATOM 651 C C . VAL A 1 81 ? -4.504 -9.053 8.311 1.00 95.31 81 VAL A C 1
ATOM 653 O O . VAL A 1 81 ? -5.216 -9.078 9.310 1.00 95.31 81 VAL A O 1
ATOM 656 N N . ASP A 1 82 ? -4.745 -9.810 7.243 1.00 92.44 82 ASP A N 1
ATOM 657 C CA . ASP A 1 82 ? -5.878 -10.736 7.165 1.00 92.44 82 ASP A CA 1
ATOM 658 C C . ASP A 1 82 ? -5.783 -11.810 8.267 1.00 92.44 82 ASP A C 1
ATOM 660 O O . ASP A 1 82 ? -6.778 -12.140 8.919 1.00 92.44 82 ASP A O 1
ATOM 664 N N . ALA A 1 83 ? -4.570 -12.286 8.575 1.00 95.38 83 ALA A N 1
ATOM 665 C CA . ALA A 1 83 ? -4.321 -13.247 9.652 1.00 95.38 83 ALA A CA 1
ATOM 666 C C . ALA A 1 83 ? -4.654 -12.715 11.062 1.00 95.38 83 ALA A C 1
ATOM 668 O O . ALA A 1 83 ? -4.878 -13.510 11.978 1.00 95.38 83 ALA A O 1
ATOM 669 N N . ILE A 1 84 ? -4.771 -11.395 11.253 1.00 97.38 84 ILE A N 1
ATOM 670 C CA . ILE A 1 84 ? -5.250 -10.806 12.516 1.00 97.38 84 ILE A CA 1
ATOM 671 C C . ILE A 1 84 ? -6.690 -11.256 12.812 1.00 97.38 84 ILE A C 1
ATOM 673 O O . ILE A 1 84 ? -7.049 -11.435 13.977 1.00 97.38 84 ILE A O 1
ATOM 677 N N . GLY A 1 85 ? -7.502 -11.515 11.780 1.00 95.06 85 GLY A N 1
ATOM 678 C CA . GLY A 1 85 ? -8.841 -12.085 11.946 1.00 95.06 85 GLY A CA 1
ATOM 679 C C . GLY A 1 85 ? -8.816 -13.455 12.632 1.00 95.06 85 GLY A C 1
ATOM 680 O O . GLY A 1 85 ? -9.606 -13.702 13.541 1.00 95.06 85 GLY A O 1
ATOM 681 N N . ASN A 1 86 ? -7.845 -14.306 12.290 1.00 96.56 86 ASN A N 1
ATOM 682 C CA . ASN A 1 86 ? -7.665 -15.602 12.952 1.00 96.56 86 ASN A CA 1
ATOM 683 C C . ASN A 1 86 ? -7.298 -15.429 14.430 1.00 96.56 86 ASN A C 1
ATOM 685 O O . ASN A 1 86 ? -7.796 -16.171 15.275 1.00 96.56 86 ASN A O 1
ATOM 689 N N . LYS A 1 87 ? -6.485 -14.415 14.761 1.00 97.62 87 LYS A N 1
ATOM 690 C CA . LYS A 1 87 ? -6.157 -14.109 16.158 1.00 97.62 87 LYS A CA 1
ATOM 691 C C . LYS A 1 87 ? -7.385 -13.665 16.955 1.00 97.62 87 LYS A C 1
ATOM 693 O O . LYS A 1 87 ? -7.523 -14.048 18.114 1.00 97.62 87 LYS A O 1
ATOM 698 N N . ALA A 1 88 ? -8.287 -12.894 16.347 1.00 97.62 88 ALA A N 1
ATOM 699 C CA . ALA A 1 88 ? -9.545 -12.514 16.988 1.00 97.62 88 ALA A CA 1
ATOM 700 C C . ALA A 1 88 ? -10.408 -13.746 17.319 1.00 97.62 88 ALA A C 1
ATOM 702 O O . ALA A 1 88 ? -10.881 -13.873 18.447 1.00 97.62 88 ALA A O 1
ATOM 703 N N . ILE A 1 89 ? -10.542 -14.678 16.366 1.00 97.62 89 ILE A N 1
ATOM 704 C CA . ILE A 1 89 ? -11.285 -15.938 16.543 1.00 97.62 89 ILE A CA 1
ATOM 705 C C . ILE A 1 89 ? -10.667 -16.790 17.661 1.00 97.62 89 ILE A C 1
ATOM 707 O O . ILE A 1 89 ? -11.385 -17.305 18.516 1.00 97.62 89 ILE A O 1
ATOM 711 N N . GLU A 1 90 ? -9.337 -16.913 17.689 1.00 98.12 90 GLU A N 1
ATOM 712 C CA . GLU A 1 90 ? -8.616 -17.637 18.742 1.00 98.12 90 GLU A CA 1
ATOM 713 C C . GLU A 1 90 ? -8.924 -17.059 20.131 1.00 98.12 90 GLU A C 1
ATOM 715 O O . GLU A 1 90 ? -9.302 -17.793 21.043 1.00 98.12 90 GLU A O 1
ATOM 720 N N . LEU A 1 91 ? -8.811 -15.736 20.293 1.00 98.38 91 LEU A N 1
ATOM 721 C CA . LEU A 1 91 ? -9.067 -15.068 21.571 1.00 98.38 91 LEU A CA 1
ATOM 722 C C . LEU A 1 91 ? -10.530 -15.213 22.013 1.00 98.38 91 LEU A C 1
ATOM 724 O O . LEU A 1 91 ? -10.791 -15.397 23.203 1.00 98.38 91 LEU A O 1
ATOM 728 N N . GLN A 1 92 ? -11.474 -15.194 21.071 1.00 97.69 92 GLN A N 1
ATOM 729 C CA . GLN A 1 92 ? -12.881 -15.467 21.355 1.00 97.69 92 GLN A CA 1
ATOM 730 C C . GLN A 1 92 ? -13.088 -16.901 21.866 1.00 97.69 92 GLN A C 1
ATOM 732 O O . GLN A 1 92 ? -13.804 -17.105 22.845 1.00 97.69 92 GLN A O 1
ATOM 737 N N . GLY A 1 93 ? -12.412 -17.890 21.269 1.00 98.00 93 GLY A N 1
ATOM 738 C CA . GLY A 1 93 ? -12.420 -19.281 21.742 1.00 98.00 93 GLY A CA 1
ATOM 739 C C . GLY A 1 93 ? -11.834 -19.459 23.150 1.00 98.00 93 GLY A C 1
ATOM 740 O O . GLY A 1 93 ? -12.221 -20.380 23.866 1.00 98.00 93 GLY A O 1
ATOM 741 N N . LEU A 1 94 ? -10.956 -18.545 23.576 1.00 98.19 94 LEU A N 1
ATOM 742 C CA . LEU A 1 94 ? -10.414 -18.470 24.938 1.00 98.19 94 LEU A CA 1
ATOM 743 C C . LEU A 1 94 ? -11.322 -17.701 25.919 1.00 98.19 94 LEU A C 1
ATOM 745 O O . LEU A 1 94 ? -10.934 -17.489 27.068 1.00 98.19 94 LEU A O 1
ATOM 749 N N . GLY A 1 95 ? -12.511 -17.266 25.489 1.00 98.19 95 GLY A N 1
ATOM 750 C CA . GLY A 1 95 ? -13.475 -16.555 26.331 1.00 98.19 95 GLY A CA 1
ATOM 751 C C . GLY A 1 95 ? -13.112 -15.097 26.618 1.00 98.19 95 GLY A C 1
ATOM 752 O O . GLY A 1 95 ? -13.596 -14.535 27.600 1.00 98.19 95 GLY A O 1
ATOM 753 N N . LYS A 1 96 ? -12.252 -14.478 25.798 1.00 98.56 96 LYS A N 1
ATOM 754 C CA . LYS A 1 96 ? -11.931 -13.050 25.915 1.00 98.56 96 LYS A CA 1
ATOM 755 C C . LYS A 1 96 ? -13.128 -12.175 25.566 1.00 98.56 96 LYS A C 1
ATOM 757 O O . LYS A 1 96 ? -13.929 -12.511 24.697 1.00 98.56 96 LYS A O 1
ATOM 762 N N . THR A 1 97 ? -13.221 -11.032 26.236 1.00 98.44 97 THR A N 1
ATOM 763 C CA . THR A 1 97 ? -14.236 -10.017 25.937 1.00 98.44 97 THR A CA 1
ATOM 764 C C . THR A 1 97 ? -13.905 -9.269 24.647 1.00 98.44 97 THR A C 1
ATOM 766 O O . THR A 1 97 ? -12.736 -9.122 24.287 1.00 98.44 97 THR A O 1
ATOM 769 N N . ASP A 1 98 ? -14.917 -8.711 23.985 1.00 98.31 98 ASP A N 1
ATOM 770 C CA . ASP A 1 98 ? -14.724 -7.914 22.766 1.00 98.31 98 ASP A CA 1
ATOM 771 C C . ASP A 1 98 ? -13.744 -6.751 22.965 1.00 98.31 98 ASP A C 1
ATOM 773 O O . ASP A 1 98 ? -12.966 -6.441 22.066 1.00 98.31 98 ASP A O 1
ATOM 777 N N . ALA A 1 99 ? -13.743 -6.131 24.149 1.00 98.50 99 ALA A N 1
ATOM 778 C CA . ALA A 1 99 ? -12.823 -5.049 24.483 1.00 98.50 99 ALA A CA 1
ATOM 779 C C . ALA A 1 99 ? -11.359 -5.521 24.521 1.00 98.50 99 ALA A C 1
ATOM 781 O O . ALA A 1 99 ? -10.500 -4.885 23.909 1.00 98.50 99 ALA A O 1
ATOM 782 N N . GLU A 1 100 ? -11.083 -6.655 25.178 1.00 98.50 100 GLU A N 1
ATOM 783 C CA . GLU A 1 100 ? -9.742 -7.257 25.208 1.00 98.50 100 GLU A CA 1
ATOM 784 C C . GLU A 1 100 ? -9.288 -7.675 23.804 1.00 98.50 100 GLU A C 1
ATOM 786 O O . GLU A 1 100 ? -8.144 -7.429 23.418 1.00 98.50 100 GLU A O 1
ATOM 791 N N . ILE A 1 101 ? -10.182 -8.289 23.021 1.00 98.69 101 ILE A N 1
ATOM 792 C CA . ILE A 1 101 ? -9.873 -8.716 21.652 1.00 98.69 101 ILE A CA 1
ATOM 793 C C . ILE A 1 101 ? -9.544 -7.494 20.792 1.00 98.69 101 ILE A C 1
ATOM 795 O O . ILE A 1 101 ? -8.506 -7.485 20.129 1.00 98.69 101 ILE A O 1
ATOM 799 N N . ALA A 1 102 ? -10.388 -6.457 20.833 1.00 98.69 102 ALA A N 1
ATOM 800 C CA . ALA A 1 102 ? -10.225 -5.223 20.070 1.00 98.69 102 ALA A CA 1
ATOM 801 C C . ALA A 1 102 ? -8.889 -4.525 20.354 1.00 98.69 102 ALA A C 1
ATOM 803 O O . ALA A 1 102 ? -8.222 -4.088 19.414 1.00 98.69 102 ALA A O 1
ATOM 804 N N . GLU A 1 103 ? -8.476 -4.447 21.620 1.00 98.56 103 GLU A N 1
ATOM 805 C CA . GLU A 1 103 ? -7.197 -3.840 21.994 1.00 98.56 103 GLU A CA 1
ATOM 806 C C . GLU A 1 103 ? -6.012 -4.624 21.419 1.00 98.56 103 GLU A C 1
ATOM 808 O O . GLU A 1 103 ? -5.133 -4.042 20.773 1.00 98.56 103 GLU A O 1
ATOM 813 N N . VAL A 1 104 ? -6.012 -5.952 21.586 1.00 98.44 104 VAL A N 1
ATOM 814 C CA . VAL A 1 104 ? -4.936 -6.821 21.086 1.00 98.44 104 VAL A CA 1
ATOM 815 C C . VAL A 1 104 ? -4.800 -6.705 19.570 1.00 98.44 104 VAL A C 1
ATOM 817 O O . VAL A 1 104 ? -3.700 -6.464 19.068 1.00 98.44 104 VAL A O 1
ATOM 820 N N . VAL A 1 105 ? -5.900 -6.835 18.826 1.00 98.31 105 VAL A N 1
ATOM 821 C CA . VAL A 1 105 ? -5.849 -6.806 17.356 1.00 98.31 105 VAL A CA 1
ATOM 822 C C . VAL A 1 105 ? -5.550 -5.413 16.804 1.00 98.31 105 VAL A C 1
ATOM 824 O O . VAL A 1 105 ? -4.849 -5.302 15.798 1.00 98.31 105 VAL A O 1
ATOM 827 N N . SER A 1 106 ? -5.999 -4.348 17.478 1.00 98.19 106 SER A N 1
ATOM 828 C CA . SER A 1 106 ? -5.659 -2.965 17.121 1.00 98.19 106 SER A CA 1
ATOM 829 C C . SER A 1 106 ? -4.158 -2.709 17.268 1.00 98.19 106 SER A C 1
ATOM 831 O O . SER A 1 106 ? -3.525 -2.144 16.371 1.00 98.19 106 SER A O 1
ATOM 833 N N . ASN A 1 107 ? -3.566 -3.149 18.381 1.00 98.00 107 ASN A N 1
ATOM 834 C CA . ASN A 1 107 ? -2.132 -3.002 18.620 1.00 98.00 107 ASN A CA 1
ATOM 835 C C . ASN A 1 107 ? -1.308 -3.865 17.656 1.00 98.00 107 ASN A C 1
ATOM 837 O O . ASN A 1 107 ? -0.332 -3.373 17.088 1.00 98.00 107 ASN A O 1
ATOM 841 N N . LEU A 1 108 ? -1.744 -5.100 17.389 1.00 97.75 108 LEU A N 1
ATOM 842 C CA . LEU A 1 108 ? -1.104 -5.971 16.403 1.00 97.75 108 LEU A CA 1
ATOM 843 C C . LEU A 1 108 ? -1.128 -5.342 15.005 1.00 97.75 108 LEU A C 1
ATOM 845 O O . LEU A 1 108 ? -0.088 -5.250 14.359 1.00 97.75 108 LEU A O 1
ATOM 849 N N . ARG A 1 109 ? -2.275 -4.807 14.565 1.00 96.69 109 ARG A N 1
ATOM 850 C CA . ARG A 1 109 ? -2.390 -4.125 13.267 1.00 96.69 109 ARG A CA 1
ATOM 851 C C . ARG A 1 109 ? -1.429 -2.946 13.145 1.00 96.69 109 ARG A C 1
ATOM 853 O O . ARG A 1 109 ? -0.835 -2.713 12.083 1.00 96.69 109 ARG A O 1
ATOM 860 N N . ARG A 1 110 ? -1.295 -2.171 14.219 1.00 95.81 110 ARG A N 1
ATOM 861 C CA . ARG A 1 110 ? -0.370 -1.043 14.261 1.00 95.81 110 ARG A CA 1
ATOM 862 C C . ARG A 1 110 ? 1.080 -1.514 14.170 1.00 95.81 110 ARG A C 1
ATOM 864 O O . ARG A 1 110 ? 1.811 -0.966 13.349 1.00 95.81 110 ARG A O 1
ATOM 871 N N . GLN A 1 111 ? 1.464 -2.540 14.929 1.00 96.31 111 GLN A N 1
ATOM 872 C CA . GLN A 1 111 ? 2.813 -3.107 14.877 1.00 96.31 111 GLN A CA 1
ATOM 873 C C . GLN A 1 111 ? 3.142 -3.645 13.480 1.00 96.31 111 GLN A C 1
ATOM 875 O O . GLN A 1 111 ? 4.132 -3.219 12.896 1.00 96.31 111 GLN A O 1
ATOM 880 N N . THR A 1 112 ? 2.245 -4.432 12.872 1.00 94.75 112 THR A N 1
ATOM 881 C CA . THR A 1 112 ? 2.390 -4.893 11.479 1.00 94.75 112 THR A CA 1
ATOM 882 C C . THR A 1 112 ? 2.608 -3.723 10.517 1.00 94.75 112 THR A C 1
ATOM 884 O O . THR A 1 112 ? 3.406 -3.801 9.592 1.00 94.75 112 THR A O 1
ATOM 887 N N . THR A 1 113 ? 1.922 -2.597 10.718 1.00 92.25 113 THR A N 1
ATOM 888 C CA . THR A 1 113 ? 2.121 -1.417 9.865 1.00 92.25 113 THR A CA 1
ATOM 889 C C . THR A 1 113 ? 3.499 -0.780 10.062 1.00 92.25 113 THR A C 1
ATOM 891 O O . THR A 1 113 ? 4.074 -0.301 9.089 1.00 92.25 113 THR A O 1
ATOM 894 N N . ILE A 1 114 ? 4.036 -0.770 11.281 1.00 94.38 114 ILE A N 1
ATOM 895 C CA . ILE A 1 114 ? 5.380 -0.254 11.568 1.00 94.38 114 ILE A CA 1
ATOM 896 C C . ILE A 1 114 ? 6.441 -1.155 10.928 1.00 94.38 114 ILE A C 1
ATOM 898 O O . ILE A 1 114 ? 7.289 -0.649 10.195 1.00 94.38 114 ILE A O 1
ATOM 902 N N . ASP A 1 115 ? 6.341 -2.470 11.126 1.00 93.44 115 ASP A N 1
ATOM 903 C CA . ASP A 1 115 ? 7.323 -3.444 10.636 1.00 93.44 115 ASP A CA 1
ATOM 904 C C . ASP A 1 115 ? 7.483 -3.370 9.109 1.00 93.44 115 ASP A C 1
ATOM 906 O O . ASP A 1 115 ? 8.594 -3.308 8.586 1.00 93.44 115 ASP A O 1
ATOM 910 N N . PHE A 1 116 ? 6.367 -3.278 8.378 1.00 91.88 116 PHE A N 1
ATOM 911 C CA . PHE A 1 116 ? 6.381 -3.204 6.913 1.00 91.88 116 PHE A CA 1
ATOM 912 C C . PHE A 1 116 ? 6.812 -1.838 6.365 1.00 91.88 116 PHE A C 1
ATOM 914 O O . PHE A 1 116 ? 7.342 -1.748 5.254 1.00 91.88 116 PHE A O 1
ATOM 921 N N . LYS A 1 117 ? 6.613 -0.758 7.125 1.00 90.62 117 LYS A N 1
ATOM 922 C CA . LYS A 1 117 ? 7.031 0.585 6.702 1.00 90.62 117 LYS A CA 1
ATOM 923 C C . LYS A 1 117 ? 8.546 0.745 6.667 1.00 90.62 117 LYS A C 1
ATOM 925 O O . LYS A 1 117 ? 9.029 1.482 5.821 1.00 90.62 117 LYS A O 1
ATOM 930 N N . ILE A 1 118 ? 9.286 0.023 7.508 1.00 87.44 118 ILE A N 1
ATOM 931 C CA . ILE A 1 118 ? 10.759 0.042 7.508 1.00 87.44 118 ILE A CA 1
ATOM 932 C C . ILE A 1 118 ? 11.331 -0.479 6.177 1.00 87.44 118 ILE A C 1
ATOM 934 O O . ILE A 1 118 ? 12.385 -0.031 5.743 1.00 87.44 118 ILE A O 1
ATOM 938 N N . ALA A 1 119 ? 10.628 -1.396 5.507 1.00 87.12 119 ALA A N 1
ATOM 939 C CA . ALA A 1 119 ? 11.031 -1.938 4.207 1.00 87.12 119 ALA A CA 1
ATOM 940 C C . ALA A 1 119 ? 10.467 -1.154 3.003 1.00 87.12 119 ALA A C 1
ATOM 942 O O . ALA A 1 119 ? 10.789 -1.469 1.854 1.00 87.12 119 ALA A O 1
ATOM 943 N N . THR A 1 120 ? 9.604 -0.161 3.247 1.00 90.62 120 THR A N 1
ATOM 944 C CA . THR A 1 120 ? 8.976 0.647 2.196 1.00 90.62 120 THR A CA 1
ATOM 945 C C . THR A 1 120 ? 9.967 1.704 1.693 1.00 90.62 120 THR A C 1
ATOM 947 O O . THR A 1 120 ? 10.598 2.351 2.522 1.00 90.62 120 THR A O 1
ATOM 950 N N . PRO A 1 121 ? 10.107 1.912 0.370 1.00 91.75 121 PRO A N 1
ATOM 951 C CA . PRO A 1 121 ? 10.946 2.983 -0.172 1.00 91.75 121 PRO A CA 1
ATOM 952 C C . PRO A 1 121 ? 10.560 4.367 0.362 1.00 91.75 121 PRO A C 1
ATOM 954 O O . PRO A 1 121 ? 9.369 4.647 0.501 1.00 91.75 121 PRO A O 1
ATOM 957 N N . ASP A 1 122 ? 11.548 5.233 0.593 1.00 94.94 122 ASP A N 1
ATOM 958 C CA . ASP A 1 122 ? 11.360 6.538 1.245 1.00 94.94 122 ASP A CA 1
ATOM 959 C C . ASP A 1 122 ? 10.321 7.426 0.540 1.00 94.94 122 ASP A C 1
ATOM 961 O O . ASP A 1 122 ? 9.419 7.955 1.184 1.00 94.94 122 ASP A O 1
ATOM 965 N N . ASP A 1 123 ? 10.370 7.518 -0.792 1.00 95.19 123 ASP A N 1
ATOM 966 C CA . ASP A 1 123 ? 9.425 8.319 -1.586 1.00 95.19 123 ASP A CA 1
ATOM 967 C C . ASP A 1 123 ? 7.963 7.847 -1.439 1.00 95.19 123 ASP A C 1
ATOM 969 O O . ASP A 1 123 ? 7.036 8.657 -1.367 1.00 95.19 123 ASP A O 1
ATOM 973 N N . MET A 1 124 ? 7.736 6.536 -1.352 1.00 95.31 124 MET A N 1
ATOM 974 C CA . MET A 1 124 ? 6.425 5.953 -1.061 1.00 95.31 124 MET A CA 1
ATOM 975 C C . MET A 1 124 ? 6.046 6.123 0.415 1.00 95.31 124 MET A C 1
ATOM 977 O O . MET A 1 124 ? 4.880 6.378 0.735 1.00 95.31 124 MET A O 1
ATOM 981 N N . LEU A 1 125 ? 7.011 5.974 1.323 1.00 95.44 125 LEU A N 1
ATOM 982 C CA . LEU A 1 125 ? 6.799 6.112 2.758 1.00 95.44 125 LEU A CA 1
ATOM 983 C C . LEU A 1 125 ? 6.354 7.535 3.119 1.00 95.44 125 LEU A C 1
ATOM 985 O O . LEU A 1 125 ? 5.423 7.685 3.912 1.00 95.44 125 LEU A O 1
ATOM 989 N N . ASP A 1 126 ? 6.936 8.549 2.481 1.00 97.38 126 ASP A N 1
ATOM 990 C CA . ASP A 1 126 ? 6.555 9.953 2.635 1.00 97.38 126 ASP A CA 1
ATOM 991 C C . ASP A 1 126 ? 5.090 10.188 2.249 1.00 97.38 126 ASP A C 1
ATOM 993 O O . ASP A 1 126 ? 4.330 10.776 3.024 1.00 97.38 126 ASP A O 1
ATOM 997 N N . LEU A 1 127 ? 4.640 9.641 1.110 1.00 97.62 127 LEU A N 1
ATOM 998 C CA . LEU A 1 127 ? 3.229 9.715 0.714 1.00 97.62 127 LEU A CA 1
ATOM 999 C C . LEU A 1 127 ? 2.310 9.016 1.722 1.00 97.62 127 LEU A C 1
ATOM 1001 O O . LEU A 1 127 ? 1.235 9.522 2.046 1.00 97.62 127 LEU A O 1
ATOM 1005 N N . ILE A 1 128 ? 2.716 7.856 2.243 1.00 95.88 128 ILE A N 1
ATOM 1006 C CA . ILE A 1 128 ? 1.936 7.129 3.252 1.00 95.88 128 ILE A CA 1
ATOM 1007 C C . ILE A 1 128 ? 1.869 7.914 4.568 1.00 95.88 128 ILE A C 1
ATOM 1009 O O . ILE A 1 128 ? 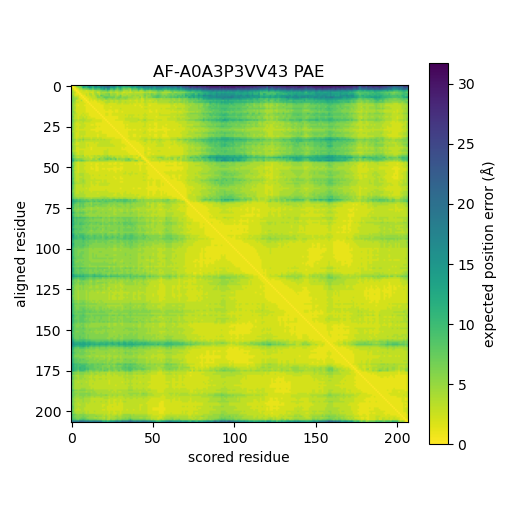0.830 7.903 5.236 1.00 95.88 128 ILE A O 1
ATOM 1013 N N . PHE A 1 129 ? 2.951 8.580 4.969 1.00 97.19 129 PHE A N 1
ATOM 1014 C CA . PHE A 1 129 ? 2.964 9.419 6.163 1.00 97.19 129 PHE A CA 1
ATOM 1015 C C . PHE A 1 129 ? 2.088 10.649 6.005 1.00 97.19 129 PHE A C 1
ATOM 1017 O O . PHE A 1 129 ? 1.323 10.936 6.922 1.00 97.19 129 PHE A O 1
ATOM 1024 N N . GLU A 1 130 ? 2.104 11.304 4.848 1.00 97.88 130 GLU A N 1
ATOM 1025 C CA . GLU A 1 130 ? 1.197 12.417 4.586 1.00 97.88 130 GLU A CA 1
ATOM 1026 C C . GLU A 1 130 ? -0.273 11.967 4.581 1.00 97.88 130 GLU A C 1
ATOM 1028 O O . GLU A 1 130 ? -1.132 12.574 5.223 1.00 97.88 130 GLU A O 1
ATOM 1033 N N . PHE A 1 131 ? -0.567 10.838 3.933 1.00 97.12 131 PHE A N 1
ATOM 1034 C CA . PHE A 1 131 ? -1.895 10.229 3.958 1.00 97.12 131 PHE A CA 1
ATOM 1035 C C . PHE A 1 131 ? -2.367 9.928 5.390 1.00 97.12 131 PHE A C 1
ATOM 1037 O O . PHE A 1 131 ? -3.530 10.155 5.739 1.00 97.12 131 PHE A O 1
ATOM 1044 N N . ASN A 1 132 ? -1.472 9.423 6.240 1.00 96.44 132 ASN A N 1
ATOM 1045 C CA . ASN A 1 132 ? -1.776 9.142 7.638 1.00 96.44 132 ASN A CA 1
ATOM 1046 C C . ASN A 1 132 ? -1.920 10.407 8.486 1.00 96.44 132 ASN A C 1
ATOM 1048 O O . ASN A 1 132 ? -2.740 10.410 9.404 1.00 96.44 132 ASN A O 1
ATOM 1052 N N . ASP A 1 133 ? -1.171 11.464 8.183 1.00 98.00 133 ASP A N 1
ATOM 1053 C CA . ASP A 1 133 ? -1.266 12.736 8.890 1.00 98.00 133 ASP A CA 1
ATOM 1054 C C . ASP A 1 133 ? -2.681 13.313 8.798 1.00 98.00 133 ASP A C 1
ATOM 1056 O O . ASP A 1 133 ? -3.326 13.560 9.821 1.00 98.00 133 ASP A O 1
ATOM 1060 N N . ILE A 1 134 ? -3.221 13.376 7.579 1.00 97.56 134 ILE A N 1
ATOM 1061 C CA . ILE A 1 134 ? -4.584 13.850 7.313 1.00 97.56 134 ILE A CA 1
ATOM 1062 C C . ILE A 1 134 ? -5.625 12.955 8.001 1.00 97.56 134 ILE A C 1
ATOM 1064 O O . ILE A 1 134 ? -6.578 13.438 8.613 1.00 97.56 134 ILE A O 1
ATOM 1068 N N . ARG A 1 135 ? -5.470 11.628 7.913 1.00 95.25 135 ARG A N 1
ATOM 1069 C CA . ARG A 1 135 ? -6.482 10.691 8.429 1.00 95.25 135 ARG A CA 1
ATOM 1070 C C . ARG A 1 135 ? -6.476 10.547 9.943 1.00 95.25 135 ARG A C 1
ATOM 1072 O O . ARG A 1 135 ? -7.541 10.296 10.515 1.00 95.25 135 ARG A O 1
ATOM 1079 N N . TYR A 1 136 ? -5.309 10.635 10.576 1.00 96.62 136 TYR A N 1
ATOM 1080 C CA . TYR A 1 136 ? -5.126 10.232 11.968 1.00 96.62 136 TYR A CA 1
ATOM 1081 C C . TYR A 1 136 ? -4.507 11.316 12.843 1.00 96.62 136 TYR A C 1
ATOM 1083 O O . TYR A 1 136 ? -5.025 11.549 13.933 1.00 96.62 136 TYR A O 1
ATOM 1091 N N . THR A 1 137 ? -3.440 11.985 12.408 1.00 97.62 137 THR A N 1
ATOM 1092 C CA . THR A 1 137 ? -2.774 12.992 13.250 1.00 97.62 137 THR A CA 1
ATOM 1093 C C . THR A 1 137 ? -3.652 14.229 13.419 1.00 97.62 137 THR A C 1
ATOM 1095 O O . THR A 1 137 ? -3.999 14.592 14.542 1.00 97.62 137 THR A O 1
ATOM 1098 N N . GLN A 1 138 ? -4.087 14.840 12.313 1.00 97.56 138 GLN A N 1
ATOM 1099 C CA . GLN A 1 138 ? -4.869 16.085 12.323 1.00 97.56 138 GLN A CA 1
ATOM 1100 C C . GLN A 1 138 ? -6.243 15.917 12.990 1.00 97.56 138 GLN A C 1
ATOM 1102 O O . GLN A 1 138 ? -6.806 16.862 13.535 1.00 97.56 138 GLN A O 1
ATOM 1107 N N . THR A 1 139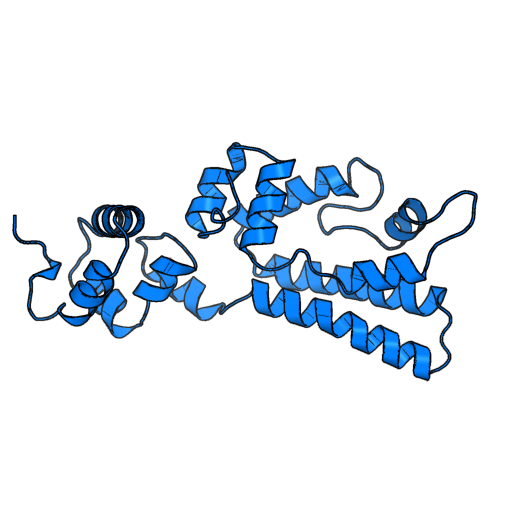 ? -6.775 14.694 12.993 1.00 96.94 139 THR A N 1
ATOM 1108 C CA . THR A 1 139 ? -8.050 14.341 13.635 1.00 96.94 139 THR A CA 1
ATOM 1109 C C . THR A 1 139 ? -7.886 13.922 15.106 1.00 96.94 139 THR A C 1
ATOM 1111 O O . THR A 1 139 ? -8.872 13.654 15.805 1.00 96.94 139 THR A O 1
ATOM 1114 N N . GLY A 1 140 ? -6.647 13.867 15.608 1.00 97.31 140 GLY A N 1
ATOM 1115 C CA . GLY A 1 140 ? -6.326 13.420 16.963 1.00 97.31 140 GLY A CA 1
ATOM 1116 C C . GLY A 1 140 ? -6.722 11.963 17.216 1.00 97.31 140 GLY A C 1
ATOM 1117 O O . GLY A 1 140 ? -7.188 11.634 18.306 1.00 97.31 140 GLY A O 1
ATOM 1118 N N . LEU A 1 141 ? -6.621 11.117 16.189 1.00 97.88 141 LEU A N 1
ATOM 1119 C CA . LEU A 1 141 ? -6.905 9.679 16.222 1.00 97.88 141 LEU A CA 1
ATOM 1120 C C . LEU A 1 141 ? -5.623 8.830 16.144 1.00 97.88 141 LEU A C 1
ATOM 1122 O O . LEU A 1 141 ? -5.661 7.606 16.252 1.00 97.88 141 LEU A O 1
ATOM 1126 N N . GLY A 1 142 ? -4.467 9.437 15.922 1.00 97.38 142 GLY A N 1
ATOM 1127 C CA . GLY A 1 142 ? -3.223 8.692 15.863 1.00 97.38 142 GLY A CA 1
ATOM 1128 C C . GLY A 1 142 ? -2.055 9.552 15.440 1.00 97.38 142 GLY A C 1
ATOM 1129 O O . GLY A 1 142 ? -1.966 10.713 15.822 1.00 97.38 142 GLY A O 1
ATOM 1130 N N . ASP A 1 143 ? -1.154 8.949 14.678 1.00 96.75 143 ASP A N 1
ATOM 1131 C CA . ASP A 1 143 ? 0.085 9.572 14.231 1.00 96.75 143 ASP A CA 1
ATOM 1132 C C . ASP A 1 143 ? 0.481 9.081 12.829 1.00 96.75 143 ASP A C 1
ATOM 1134 O O . ASP A 1 143 ? -0.250 8.330 12.172 1.00 96.75 143 ASP A O 1
ATOM 1138 N N . LYS A 1 144 ? 1.689 9.448 12.383 1.00 94.88 144 LYS A N 1
ATOM 1139 C CA . LYS A 1 144 ? 2.242 9.018 11.090 1.00 94.88 144 LYS A CA 1
ATOM 1140 C C . LYS A 1 144 ? 2.258 7.496 10.904 1.00 94.88 144 LYS A C 1
ATOM 1142 O O . LYS A 1 144 ? 2.205 7.000 9.776 1.00 94.88 144 LYS A O 1
ATOM 1147 N N . TRP A 1 145 ? 2.291 6.709 11.980 1.00 94.12 145 TRP A N 1
ATOM 1148 C CA . TRP A 1 145 ? 2.278 5.249 11.889 1.00 94.12 145 TRP A CA 1
ATOM 1149 C C . TRP A 1 145 ? 0.876 4.699 11.645 1.00 94.12 145 TRP A C 1
ATOM 1151 O O . TRP A 1 145 ? 0.750 3.694 10.946 1.00 94.12 145 TRP A O 1
ATOM 1161 N N . GLY A 1 146 ? -0.162 5.415 12.071 1.00 94.50 146 GLY A N 1
ATOM 1162 C CA . GLY A 1 146 ? -1.559 5.107 11.795 1.00 94.50 146 GLY A CA 1
ATOM 1163 C C . GLY A 1 146 ? -2.463 5.400 12.989 1.00 94.50 146 GLY A C 1
ATOM 1164 O O . GLY A 1 146 ? -2.090 6.118 13.916 1.00 94.50 146 GLY A O 1
ATOM 1165 N N . LEU A 1 147 ? -3.649 4.791 12.979 1.00 96.56 147 LEU A N 1
ATOM 1166 C CA . LEU A 1 147 ? -4.599 4.824 14.091 1.00 96.56 147 LEU A CA 1
ATOM 1167 C C . LEU A 1 147 ? -3.959 4.228 15.360 1.00 96.56 147 LEU A C 1
ATOM 1169 O O . LEU A 1 147 ? -3.303 3.185 15.295 1.00 96.56 147 LEU A O 1
ATOM 1173 N N . THR A 1 148 ? -4.126 4.885 16.507 1.00 98.00 148 THR A N 1
ATOM 1174 C CA . THR A 1 148 ? -3.736 4.338 17.820 1.00 98.00 148 THR A CA 1
ATOM 1175 C C . THR A 1 148 ? -4.932 3.667 18.488 1.00 98.00 148 THR A C 1
ATOM 1177 O O . THR A 1 148 ? -6.069 3.918 18.101 1.00 98.00 148 THR A O 1
ATOM 1180 N N . TRP A 1 149 ? -4.706 2.854 19.524 1.00 98.06 149 TRP A N 1
ATOM 1181 C CA . TRP A 1 149 ? -5.802 2.279 20.314 1.00 98.06 149 TRP A CA 1
ATOM 1182 C C . TRP A 1 149 ? -6.748 3.357 20.868 1.00 98.06 149 TRP A C 1
ATOM 1184 O O . TRP A 1 149 ? -7.955 3.296 20.655 1.00 98.06 149 TRP A O 1
ATOM 1194 N N . GLN A 1 150 ? -6.197 4.411 21.479 1.00 98.31 150 GLN A N 1
ATOM 1195 C CA . GLN A 1 150 ? -6.995 5.527 22.003 1.00 98.31 150 GLN A CA 1
ATOM 1196 C C . GLN A 1 150 ? -7.773 6.258 20.903 1.00 98.31 150 GLN A C 1
ATOM 1198 O O . GLN A 1 150 ? -8.928 6.637 21.090 1.00 98.31 150 GLN A O 1
ATOM 1203 N N . GLY A 1 151 ? -7.174 6.415 19.724 1.00 98.19 151 GLY A N 1
ATOM 1204 C CA . GLY A 1 151 ? -7.885 6.966 18.582 1.00 98.19 151 GLY A CA 1
ATOM 1205 C C . GLY A 1 151 ? -8.950 6.037 18.012 1.00 98.19 151 GLY A C 1
ATOM 1206 O O . GLY A 1 151 ? -9.981 6.522 17.558 1.00 98.19 151 GLY A O 1
ATOM 1207 N N . ALA A 1 152 ? -8.749 4.718 18.053 1.00 98.06 152 ALA A N 1
ATOM 1208 C CA . ALA A 1 152 ? -9.762 3.742 17.669 1.00 98.06 152 ALA A CA 1
ATOM 1209 C C . ALA A 1 152 ? -10.968 3.811 18.612 1.00 98.06 152 ALA A C 1
ATOM 1211 O O . ALA A 1 152 ? -12.090 3.929 18.125 1.00 98.06 152 ALA A O 1
ATOM 1212 N N . LEU A 1 153 ? -10.739 3.850 19.931 1.00 98.25 153 LEU A N 1
ATOM 1213 C CA . LEU A 1 153 ? -11.791 4.095 20.920 1.00 98.25 153 LEU A CA 1
ATOM 1214 C C . LEU A 1 153 ? -12.547 5.383 20.579 1.00 98.25 153 LEU A C 1
ATOM 1216 O O . LEU A 1 153 ? -13.729 5.337 20.266 1.00 98.25 153 LEU A O 1
ATOM 1220 N N . LYS A 1 154 ? -11.847 6.521 20.484 1.00 97.81 154 LYS A N 1
ATOM 1221 C CA . LYS A 1 154 ? -12.463 7.815 20.145 1.00 97.81 154 LYS A CA 1
ATOM 1222 C C . LYS A 1 154 ? -13.267 7.780 18.840 1.00 97.81 154 LYS A C 1
ATOM 1224 O O . LYS A 1 154 ? -14.327 8.390 18.762 1.00 97.81 154 LYS A O 1
ATOM 1229 N N . LYS A 1 155 ? -12.763 7.098 17.808 1.00 97.69 155 LYS A N 1
ATOM 1230 C CA . LYS A 1 155 ? -13.400 7.021 16.487 1.00 97.69 155 LYS A CA 1
ATOM 1231 C C . LYS A 1 155 ? -14.672 6.174 16.485 1.00 97.69 155 LYS A C 1
ATOM 1233 O O . LYS A 1 155 ? -15.586 6.483 15.725 1.00 97.69 155 LYS A O 1
ATOM 1238 N N . TYR A 1 156 ? -14.701 5.099 17.268 1.00 97.94 156 TYR A N 1
ATOM 1239 C CA . TYR A 1 156 ? -15.778 4.105 17.250 1.00 97.94 156 TYR A CA 1
ATOM 1240 C C . TYR A 1 156 ? -16.640 4.117 18.522 1.00 97.94 156 TYR A C 1
ATOM 1242 O O . TYR A 1 156 ? -17.487 3.244 18.697 1.00 97.94 156 TYR A O 1
ATOM 1250 N N . THR A 1 157 ? -16.478 5.121 19.386 1.00 98.06 157 THR A N 1
ATOM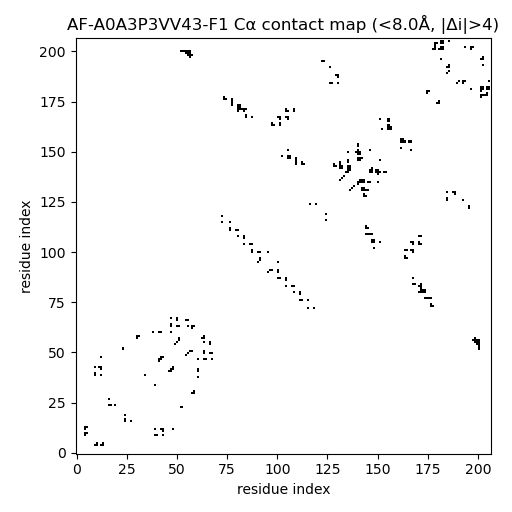 1251 C CA . THR A 1 157 ? -17.412 5.428 20.473 1.00 98.06 157 THR A CA 1
ATOM 1252 C C . THR A 1 157 ? -18.449 6.445 20.007 1.00 98.06 157 THR A C 1
ATOM 1254 O O . THR A 1 157 ? -18.112 7.557 19.609 1.00 98.06 157 THR A O 1
ATOM 1257 N N . THR A 1 158 ? -19.730 6.093 20.110 1.00 96.19 158 THR A N 1
ATOM 1258 C CA . THR A 1 158 ? -20.855 7.007 19.859 1.00 96.19 158 THR A CA 1
ATOM 1259 C C . THR A 1 158 ? -21.743 7.044 21.096 1.00 96.19 158 THR A C 1
ATOM 1261 O O . THR A 1 158 ? -22.114 5.998 21.619 1.00 96.19 158 THR A O 1
ATOM 1264 N N . ASN A 1 159 ? -22.072 8.241 21.593 1.00 95.44 159 ASN A N 1
ATOM 1265 C CA . ASN A 1 159 ? -22.902 8.432 22.794 1.00 95.44 159 ASN A CA 1
ATOM 1266 C C . ASN A 1 159 ? -22.418 7.628 24.022 1.00 95.44 159 ASN A C 1
ATOM 1268 O O . ASN A 1 159 ? -23.220 7.095 24.782 1.00 95.44 159 ASN A O 1
ATOM 1272 N N . GLY A 1 160 ? -21.096 7.517 24.199 1.00 95.00 160 GLY A N 1
ATOM 1273 C CA . GLY A 1 160 ? -20.483 6.785 25.314 1.00 95.00 160 GLY A CA 1
ATOM 1274 C C . GLY A 1 160 ? -20.427 5.261 25.151 1.00 95.00 160 GLY A C 1
ATOM 1275 O O . GLY A 1 160 ? -19.901 4.592 26.033 1.00 95.00 160 GLY A O 1
ATOM 1276 N N . VAL A 1 161 ? -20.915 4.708 24.035 1.00 97.25 161 VAL A N 1
ATOM 1277 C CA . VAL A 1 161 ? -20.866 3.268 23.739 1.00 97.25 161 VAL A CA 1
ATOM 1278 C C . VAL A 1 161 ? -19.837 2.996 22.646 1.00 97.25 161 VAL A C 1
ATOM 1280 O O . VAL A 1 161 ? -19.911 3.579 21.565 1.00 97.25 161 VAL A O 1
ATOM 1283 N N . THR A 1 162 ? -18.876 2.115 22.927 1.00 98.25 162 THR A N 1
ATOM 1284 C CA . THR A 1 162 ? -17.809 1.729 21.991 1.00 98.25 162 THR A CA 1
ATOM 1285 C C . THR A 1 162 ? -18.193 0.497 21.186 1.00 98.25 162 THR A C 1
ATOM 1287 O O . THR A 1 162 ? -18.515 -0.544 21.755 1.00 98.25 162 THR A O 1
ATOM 1290 N N . ASP A 1 163 ? -18.083 0.591 19.863 1.00 98.50 163 ASP A N 1
ATOM 1291 C CA . ASP A 1 163 ? -18.236 -0.548 18.959 1.00 98.50 163 ASP A CA 1
ATOM 1292 C C . ASP A 1 163 ? -16.907 -1.317 18.821 1.00 98.50 163 ASP A C 1
ATOM 1294 O O . ASP A 1 163 ? -16.098 -1.089 17.915 1.00 98.50 163 ASP A O 1
ATOM 1298 N N . TYR A 1 164 ? -16.658 -2.228 19.765 1.00 98.62 164 TYR A N 1
ATOM 1299 C CA . TYR A 1 164 ? -15.457 -3.067 19.766 1.00 98.62 164 TYR A CA 1
ATOM 1300 C C . TYR A 1 164 ? -15.408 -4.032 18.578 1.00 98.62 164 TYR A C 1
ATOM 1302 O O . TYR A 1 164 ? -14.335 -4.258 18.018 1.00 98.62 164 TYR A O 1
ATOM 1310 N N . GLN A 1 165 ? -16.560 -4.535 18.126 1.00 98.06 165 GLN A N 1
ATOM 1311 C CA . GLN A 1 165 ? -16.644 -5.389 16.941 1.00 98.06 165 GLN A CA 1
ATOM 1312 C C . GLN A 1 165 ? -16.183 -4.643 15.689 1.00 98.06 165 GLN A C 1
ATOM 1314 O O . GLN A 1 165 ? -15.443 -5.194 14.867 1.00 98.06 165 GLN A O 1
ATOM 1319 N N . LYS A 1 166 ? -16.517 -3.353 15.572 1.00 98.12 166 LYS A N 1
ATOM 1320 C CA . LYS A 1 166 ? -16.002 -2.528 14.483 1.00 98.12 166 LYS A CA 1
ATOM 1321 C C . LYS A 1 166 ? -14.488 -2.380 14.536 1.00 98.12 166 LYS A C 1
ATOM 1323 O O . LYS A 1 166 ? -13.851 -2.470 13.485 1.00 98.12 166 LYS A O 1
ATOM 1328 N N . ILE A 1 167 ? -13.905 -2.184 15.721 1.00 98.50 167 ILE A N 1
ATOM 1329 C CA . ILE A 1 167 ? -12.444 -2.107 15.889 1.00 98.50 167 ILE A CA 1
ATOM 1330 C C . ILE A 1 167 ? -11.775 -3.417 15.464 1.00 98.50 167 ILE A C 1
ATOM 1332 O O . ILE A 1 167 ? -10.772 -3.380 14.743 1.00 98.50 167 ILE A O 1
ATOM 1336 N N . ILE A 1 168 ? -12.344 -4.560 15.853 1.00 98.31 168 ILE A N 1
ATOM 1337 C CA . ILE A 1 168 ? -11.851 -5.883 15.458 1.00 98.31 168 ILE A CA 1
ATOM 1338 C C . ILE A 1 168 ? -11.887 -6.020 13.932 1.00 98.31 168 ILE A C 1
ATOM 1340 O O . ILE A 1 168 ? -10.859 -6.309 13.319 1.00 98.31 168 ILE A O 1
ATOM 1344 N N . GLN A 1 169 ? -13.030 -5.710 13.309 1.00 97.12 169 GLN A N 1
ATOM 1345 C CA . GLN A 1 169 ? -13.219 -5.801 11.860 1.00 97.12 169 GLN A CA 1
ATOM 1346 C C . GLN A 1 169 ? -12.210 -4.945 11.080 1.00 97.12 169 GLN A C 1
ATOM 1348 O O . GLN A 1 169 ? -11.602 -5.406 10.114 1.00 97.12 169 GLN A O 1
ATOM 1353 N N . VAL A 1 170 ? -12.035 -3.672 11.449 1.00 95.56 170 VAL A N 1
ATOM 1354 C CA . VAL A 1 170 ? -11.146 -2.776 10.688 1.00 95.56 170 VAL A CA 1
ATOM 1355 C C . VAL A 1 170 ? -9.670 -3.096 10.915 1.00 95.56 170 VAL A C 1
ATOM 1357 O O . VAL A 1 170 ? -8.861 -2.887 10.010 1.00 95.56 170 VAL A O 1
ATOM 1360 N N . SER A 1 171 ? -9.316 -3.631 12.087 1.00 97.00 171 SER A N 1
ATOM 1361 C CA . SER A 1 171 ? -7.949 -4.067 12.392 1.00 97.00 171 SER A CA 1
ATOM 1362 C C . SER A 1 171 ? -7.515 -5.233 11.504 1.00 97.00 171 SER A C 1
ATOM 1364 O O . SER A 1 171 ? -6.371 -5.244 11.052 1.00 97.00 171 SER A O 1
ATOM 1366 N N . SER A 1 172 ? -8.437 -6.135 11.160 1.00 94.44 172 SER A N 1
ATOM 1367 C CA . SER A 1 172 ? -8.199 -7.276 10.266 1.00 94.44 172 SER A CA 1
ATOM 1368 C C . SER A 1 172 ? -8.482 -7.002 8.785 1.00 94.44 172 SER A C 1
ATOM 1370 O O . SER A 1 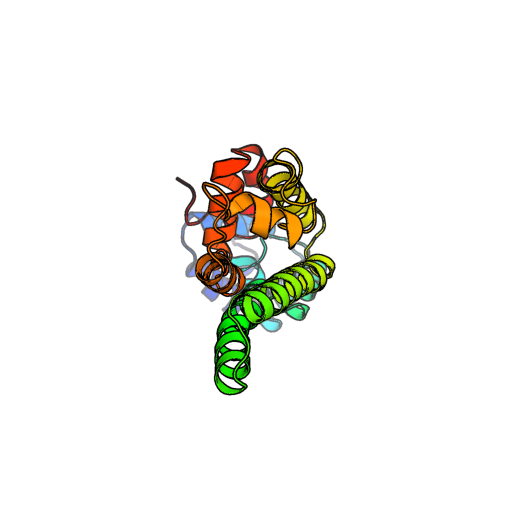172 ? -8.363 -7.907 7.973 1.00 94.44 172 SER A O 1
ATOM 1372 N N . THR A 1 173 ? -8.834 -5.766 8.402 1.00 93.81 173 THR A N 1
ATOM 1373 C CA . THR A 1 173 ? -9.122 -5.424 6.997 1.00 93.81 173 THR A CA 1
ATOM 1374 C C . THR A 1 173 ? -8.004 -4.557 6.396 1.00 93.81 173 THR A C 1
ATOM 1376 O O . THR A 1 173 ? -7.805 -3.409 6.824 1.00 93.81 173 THR A O 1
ATOM 1379 N N . PRO A 1 174 ? -7.240 -5.035 5.399 1.00 91.69 174 PRO A N 1
ATOM 1380 C CA . PRO A 1 174 ? -6.217 -4.239 4.736 1.00 91.69 174 PRO A CA 1
ATOM 1381 C C . PRO A 1 174 ? -6.834 -3.260 3.732 1.00 91.69 174 PRO A C 1
ATOM 1383 O O . PRO A 1 174 ? -7.942 -3.446 3.233 1.00 91.69 174 PRO A O 1
ATOM 1386 N N . LEU A 1 175 ? -6.075 -2.225 3.353 1.00 89.31 175 LEU A N 1
ATOM 1387 C CA . LEU A 1 175 ? -6.446 -1.302 2.266 1.00 89.31 175 LEU A CA 1
ATOM 1388 C C . LEU A 1 175 ? -6.209 -1.942 0.877 1.00 89.31 175 LEU A C 1
ATOM 1390 O O . LEU A 1 175 ? -5.686 -1.304 -0.028 1.00 89.31 175 LEU A O 1
ATOM 1394 N N . GLY A 1 176 ? -6.509 -3.238 0.748 1.00 91.25 176 GLY A N 1
ATOM 1395 C CA . GLY A 1 176 ? -6.377 -4.034 -0.471 1.00 91.25 176 GLY A CA 1
ATOM 1396 C C . GLY A 1 176 ? -4.968 -4.147 -1.058 1.00 91.25 176 GLY A C 1
ATOM 1397 O O . GLY A 1 176 ? -3.969 -3.913 -0.380 1.00 91.25 176 GLY A O 1
ATOM 1398 N N . ASP A 1 177 ? -4.896 -4.516 -2.335 1.00 93.19 177 ASP A N 1
ATOM 1399 C CA . ASP A 1 177 ? -3.648 -4.619 -3.095 1.00 93.19 177 ASP A CA 1
ATOM 1400 C C . ASP A 1 177 ? -2.956 -3.255 -3.317 1.00 93.19 177 ASP A C 1
ATOM 1402 O O . ASP A 1 177 ? -3.390 -2.205 -2.828 1.00 93.19 177 ASP A O 1
ATOM 1406 N N . LYS A 1 178 ? -1.845 -3.260 -4.063 1.00 93.12 178 LYS A N 1
ATOM 1407 C CA . LYS A 1 178 ? -1.101 -2.030 -4.360 1.00 93.12 178 LYS A CA 1
ATOM 1408 C C . LYS A 1 178 ? -1.887 -1.031 -5.217 1.00 93.12 178 LYS A C 1
ATOM 1410 O O . LYS A 1 178 ? -1.691 0.167 -5.052 1.00 93.12 178 LYS A O 1
ATOM 1415 N N . GLN A 1 179 ? -2.809 -1.479 -6.072 1.00 95.50 179 GLN A N 1
ATOM 1416 C CA . GLN A 1 179 ? -3.621 -0.559 -6.876 1.00 95.50 179 GLN A CA 1
ATOM 1417 C C . GLN A 1 179 ? -4.632 0.182 -6.008 1.00 95.50 179 GLN A C 1
ATOM 1419 O O . GLN A 1 179 ? -4.816 1.387 -6.154 1.00 95.50 179 GLN A O 1
ATOM 1424 N N . ARG A 1 180 ? -5.259 -0.517 -5.056 1.00 96.25 180 ARG A N 1
ATOM 1425 C CA . ARG A 1 180 ? -6.171 0.101 -4.085 1.00 96.25 180 ARG A CA 1
ATOM 1426 C C . ARG A 1 180 ? -5.447 1.083 -3.171 1.00 96.25 180 ARG A C 1
ATOM 1428 O O . ARG A 1 180 ? -5.995 2.148 -2.892 1.00 96.25 180 ARG A O 1
ATOM 1435 N N . LEU A 1 181 ? -4.217 0.769 -2.754 1.00 95.25 181 LEU A N 1
ATOM 1436 C CA . LEU A 1 181 ? -3.371 1.724 -2.035 1.00 95.25 181 LEU A CA 1
ATOM 1437 C C . LEU A 1 181 ? -3.071 2.958 -2.898 1.00 95.25 181 LEU A C 1
ATOM 1439 O O . LEU A 1 181 ? -3.272 4.074 -2.428 1.00 95.25 181 LEU A O 1
ATOM 1443 N N . GLY A 1 182 ? -2.653 2.770 -4.153 1.00 97.06 182 GLY A N 1
ATOM 1444 C CA . GLY A 1 182 ? -2.366 3.872 -5.075 1.00 97.06 182 GLY A CA 1
ATOM 1445 C C . GLY A 1 182 ? -3.570 4.779 -5.293 1.00 97.06 182 GLY A C 1
ATOM 1446 O O . GLY A 1 182 ? -3.464 5.994 -5.143 1.00 97.06 182 GLY A O 1
ATOM 1447 N N . LYS A 1 183 ? -4.744 4.186 -5.528 1.00 97.88 183 LYS A N 1
ATOM 1448 C CA . LYS A 1 183 ? -5.999 4.930 -5.634 1.00 97.88 183 LYS A CA 1
ATOM 1449 C C . LYS A 1 183 ? -6.304 5.719 -4.361 1.00 97.88 183 LYS A C 1
ATOM 1451 O O . LYS A 1 183 ? -6.623 6.894 -4.448 1.00 97.88 183 LYS A O 1
ATOM 1456 N N . ALA A 1 184 ? -6.184 5.107 -3.184 1.00 97.12 184 ALA A N 1
ATOM 1457 C CA . ALA A 1 184 ? -6.470 5.790 -1.924 1.00 97.12 184 ALA A CA 1
ATOM 1458 C C . ALA A 1 184 ? -5.510 6.961 -1.650 1.00 97.12 184 ALA A C 1
ATOM 1460 O O . ALA A 1 184 ? -5.937 7.990 -1.129 1.00 97.12 184 ALA A O 1
ATOM 1461 N N . LEU A 1 185 ? -4.228 6.813 -2.008 1.00 97.75 185 LEU A N 1
ATOM 1462 C CA . LEU A 1 185 ? -3.250 7.899 -1.940 1.00 97.75 185 LEU A CA 1
ATOM 1463 C C . LEU A 1 185 ? -3.642 9.035 -2.888 1.00 97.75 185 LEU A C 1
ATOM 1465 O O . LEU A 1 185 ? -3.685 10.184 -2.460 1.00 97.75 185 LEU A O 1
ATOM 1469 N N . TYR A 1 186 ? -3.982 8.722 -4.139 1.00 98.19 186 TYR A N 1
ATOM 1470 C CA . TYR A 1 186 ? -4.408 9.717 -5.121 1.00 98.19 186 TYR A CA 1
ATOM 1471 C C . TYR A 1 186 ? -5.708 10.426 -4.727 1.00 98.19 186 TYR A C 1
ATOM 1473 O O . TYR A 1 186 ? -5.768 11.649 -4.775 1.00 98.19 186 TYR A O 1
ATOM 1481 N N . ASP A 1 187 ? -6.726 9.685 -4.287 1.00 97.81 187 ASP A N 1
ATOM 1482 C CA . ASP A 1 187 ? -8.023 10.243 -3.893 1.00 97.81 187 ASP A CA 1
ATOM 1483 C C . ASP A 1 187 ? -7.880 11.266 -2.753 1.00 97.81 187 ASP A C 1
ATOM 1485 O O . ASP A 1 187 ? -8.637 12.233 -2.698 1.00 97.81 187 ASP A O 1
ATOM 1489 N N . LEU A 1 188 ? -6.923 11.057 -1.837 1.00 97.31 188 LEU A N 1
ATOM 1490 C CA . LEU A 1 188 ? -6.719 11.939 -0.686 1.00 97.31 188 LEU A CA 1
ATOM 1491 C C . LEU A 1 188 ? -5.701 13.056 -0.943 1.00 97.31 188 LEU A C 1
ATOM 1493 O O . LEU A 1 188 ? -5.914 14.187 -0.518 1.00 97.31 188 LEU A O 1
ATOM 1497 N N . LEU A 1 189 ? -4.576 12.737 -1.586 1.00 97.75 189 LEU A N 1
ATOM 1498 C CA . LEU A 1 189 ? -3.438 13.649 -1.745 1.00 97.75 189 LEU A CA 1
ATOM 1499 C C . LEU A 1 189 ? -3.397 14.323 -3.123 1.00 97.75 189 LEU A C 1
ATOM 1501 O O . LEU A 1 189 ? -2.665 15.295 -3.311 1.00 97.75 189 LEU A O 1
ATOM 1505 N N . GLY A 1 190 ? -4.166 13.822 -4.086 1.00 97.06 190 GLY A N 1
ATOM 1506 C CA . GLY A 1 190 ? -4.297 14.375 -5.427 1.00 97.06 190 GLY A CA 1
ATOM 1507 C C . GLY A 1 190 ? -3.127 14.072 -6.363 1.00 97.06 190 GLY A C 1
ATOM 1508 O O . GLY A 1 190 ? -2.322 13.154 -6.168 1.00 97.06 190 GLY A O 1
ATOM 1509 N N . THR A 1 191 ? -3.030 14.888 -7.413 1.00 96.88 191 THR A N 1
ATOM 1510 C CA . THR A 1 191 ? -2.150 14.687 -8.577 1.00 96.88 191 THR A CA 1
ATOM 1511 C C . THR A 1 191 ? -0.659 14.685 -8.259 1.00 96.88 191 THR A C 1
ATOM 1513 O O . THR A 1 191 ? 0.112 14.074 -8.995 1.00 96.88 191 THR A O 1
ATOM 1516 N N . LYS A 1 192 ? -0.235 15.286 -7.142 1.00 96.56 192 LYS A N 1
ATOM 1517 C CA . LYS A 1 192 ? 1.170 15.263 -6.702 1.00 96.56 192 LYS A CA 1
ATOM 1518 C C . LYS A 1 192 ? 1.712 13.857 -6.437 1.00 96.56 192 LYS A C 1
ATOM 1520 O O . LYS A 1 192 ? 2.919 13.660 -6.448 1.00 96.56 192 LYS A O 1
ATOM 1525 N N . THR A 1 193 ? 0.832 12.884 -6.204 1.00 97.81 193 THR A N 1
ATOM 1526 C CA . THR A 1 193 ? 1.222 11.484 -5.993 1.00 97.81 193 THR A CA 1
ATOM 1527 C C . THR A 1 193 ? 1.619 10.784 -7.290 1.00 97.81 193 THR A C 1
ATOM 1529 O O . THR A 1 193 ? 2.372 9.812 -7.251 1.00 97.81 193 THR A O 1
ATOM 1532 N N . LEU A 1 194 ? 1.152 11.274 -8.447 1.00 96.81 194 LEU A N 1
ATOM 1533 C CA . LEU A 1 194 ? 1.271 10.575 -9.726 1.00 96.81 194 LEU A CA 1
ATOM 1534 C C . LEU A 1 194 ? 2.707 10.188 -10.100 1.00 96.81 194 LEU A C 1
ATOM 1536 O O . LEU A 1 194 ? 2.870 9.043 -10.510 1.00 96.81 194 LEU A O 1
ATOM 1540 N N . PRO A 1 195 ? 3.749 11.029 -9.934 1.00 96.62 195 PRO A N 1
ATOM 1541 C CA . PRO A 1 195 ? 5.114 10.627 -10.279 1.00 96.62 195 PRO A CA 1
ATOM 1542 C C . PRO A 1 195 ? 5.569 9.369 -9.524 1.00 96.62 195 PRO A C 1
ATOM 1544 O O . PRO A 1 195 ? 6.091 8.429 -10.124 1.00 96.62 195 PRO A O 1
ATOM 1547 N N . VAL A 1 196 ? 5.294 9.310 -8.219 1.00 97.38 196 VAL A N 1
ATOM 1548 C CA . VAL A 1 196 ? 5.645 8.170 -7.361 1.00 97.38 196 VAL A CA 1
ATOM 1549 C C . VAL A 1 196 ? 4.754 6.963 -7.676 1.00 97.38 196 VAL A C 1
ATOM 1551 O O . VAL A 1 196 ? 5.245 5.847 -7.829 1.00 97.38 196 VAL A O 1
ATOM 1554 N N . LEU A 1 197 ? 3.443 7.157 -7.848 1.00 97.12 197 LEU A N 1
ATOM 1555 C CA . LEU A 1 197 ? 2.528 6.056 -8.174 1.00 97.12 197 LEU A CA 1
ATOM 1556 C C . LEU A 1 197 ? 2.813 5.452 -9.557 1.00 97.12 197 LEU A C 1
ATOM 1558 O O . LEU A 1 197 ? 2.701 4.238 -9.728 1.00 97.12 197 LEU A O 1
ATOM 1562 N N . GLN A 1 198 ? 3.216 6.265 -10.535 1.00 95.38 198 GLN A N 1
ATOM 1563 C CA . GLN A 1 198 ? 3.657 5.799 -11.851 1.00 95.38 198 GLN A CA 1
ATOM 1564 C C . GLN A 1 198 ? 4.960 5.005 -11.747 1.00 95.38 198 GLN A C 1
ATOM 1566 O O . GLN A 1 198 ? 5.053 3.932 -12.351 1.00 95.38 198 GLN A O 1
ATOM 1571 N N . LYS A 1 199 ? 5.926 5.486 -10.947 1.00 95.69 199 LYS A N 1
ATOM 1572 C CA . LYS A 1 199 ? 7.164 4.754 -10.645 1.00 95.69 199 LYS A CA 1
ATOM 1573 C C . LYS A 1 199 ? 6.853 3.358 -10.105 1.00 95.69 199 LYS A C 1
ATOM 1575 O O . LYS A 1 199 ? 7.400 2.398 -10.623 1.00 95.69 199 LYS A O 1
ATOM 1580 N N . TYR A 1 200 ? 5.918 3.207 -9.168 1.00 95.56 200 TYR A N 1
ATOM 1581 C CA . TYR A 1 200 ? 5.588 1.902 -8.564 1.00 95.56 200 TYR A CA 1
ATOM 1582 C C . TYR A 1 200 ? 4.450 1.124 -9.242 1.00 95.56 200 TYR A C 1
ATOM 1584 O O . TYR A 1 200 ? 3.934 0.153 -8.683 1.00 95.56 200 TYR A O 1
ATOM 1592 N N . ARG A 1 201 ? 4.035 1.527 -10.452 1.00 94.69 201 ARG A N 1
ATOM 1593 C CA . ARG A 1 201 ? 2.965 0.861 -11.223 1.00 94.69 201 ARG A CA 1
ATOM 1594 C C . ARG A 1 201 ? 1.635 0.765 -10.456 1.00 94.69 201 ARG A C 1
ATOM 1596 O O . ARG A 1 201 ? 0.962 -0.258 -10.521 1.00 94.69 201 ARG A O 1
ATOM 1603 N N . MET A 1 202 ? 1.245 1.814 -9.731 1.00 95.88 202 MET A N 1
ATOM 1604 C CA . MET A 1 202 ? 0.072 1.858 -8.834 1.00 95.88 202 MET A CA 1
ATOM 1605 C C . MET A 1 202 ? -1.076 2.743 -9.353 1.00 95.88 202 MET A C 1
ATOM 1607 O O . MET A 1 202 ? -1.874 3.260 -8.571 1.00 95.88 202 MET A O 1
ATOM 1611 N N . THR A 1 203 ? -1.155 2.963 -10.666 1.00 95.56 203 THR A N 1
ATOM 1612 C CA . THR A 1 203 ? -2.106 3.910 -11.270 1.00 95.56 203 THR A CA 1
ATOM 1613 C C . THR A 1 203 ? -3.293 3.255 -11.971 1.00 95.56 203 THR A C 1
ATOM 1615 O O . THR A 1 203 ? -4.111 3.964 -12.542 1.00 95.56 203 THR A O 1
ATOM 1618 N N . SER A 1 204 ? -3.433 1.926 -11.940 1.00 93.12 204 SER A N 1
ATOM 1619 C CA . SER A 1 204 ? -4.433 1.206 -12.751 1.00 93.12 204 SER A CA 1
ATOM 1620 C C . SER A 1 204 ? -5.885 1.511 -12.377 1.00 93.12 204 SER A C 1
ATOM 1622 O O . SER A 1 204 ? -6.789 1.231 -13.155 1.00 93.12 204 SER A O 1
ATOM 1624 N N . LEU A 1 205 ? -6.115 2.025 -11.166 1.00 95.00 205 LEU A N 1
ATOM 1625 C CA . LEU A 1 205 ? -7.438 2.389 -10.648 1.00 95.00 205 LEU A CA 1
ATOM 1626 C C . LEU A 1 205 ? -7.652 3.911 -10.563 1.00 95.00 205 LEU A C 1
ATOM 1628 O O . LEU A 1 205 ? -8.635 4.350 -9.962 1.00 95.00 205 LEU A O 1
ATOM 1632 N N . ILE A 1 206 ? -6.725 4.706 -11.104 1.00 92.75 206 ILE A N 1
ATOM 1633 C CA . ILE A 1 206 ? -6.795 6.169 -11.121 1.00 92.75 206 ILE A CA 1
ATOM 1634 C C . ILE A 1 206 ? -7.345 6.593 -12.483 1.00 92.75 206 ILE A C 1
ATOM 1636 O O . ILE A 1 206 ? -6.721 6.310 -13.504 1.00 92.75 206 ILE A O 1
ATOM 1640 N N . ASN A 1 207 ? -8.505 7.251 -12.469 1.00 76.75 207 ASN A N 1
ATOM 1641 C CA . ASN A 1 207 ? -9.170 7.814 -13.646 1.00 76.75 207 ASN A CA 1
ATOM 1642 C C . ASN A 1 207 ? -9.064 9.338 -13.640 1.00 76.75 207 ASN A C 1
ATOM 1644 O O . ASN A 1 207 ? -9.176 9.918 -12.533 1.00 76.75 207 ASN A O 1
#

Mean predicted aligned error: 4.24 Å